Protein AF-A0A849TXY8-F1 (afdb_monomer)

Foldseek 3Di:
DPDDPDQPDDWDWDWDFDQDLAQRDTDTWTKTKGWDWDADPVRWIKIKIKIWTFDPPPVGRDIWIKIWIWGDDDDPDDDDDRDDIDTDDMDGPPPLFSDHDQDPVQDPLLSVLLRVLRNCLQVAVLSSLVSLLVSVQSCLCVQVVDDDPDSVVSLVVCCVVDDVVLSCLVVVLCPQSPPPPPVVDDPPPPDGHHSVSSVSSSVSSVVCSCVRPVVVVVVVVVVVVVVVVVVVVVVVVVVVVPDDDDD

Secondary structure (DSSP, 8-state):
--------S----EEEEEE-TTT--EEEEEEEEEEEEEE-TT--EEEEEEEEEE---TTT-PEEEEEEEEEPP---S-S---PPPEEEEEEEEESS--PPPPPTTS-HHHHHHHHHHHHSTTT-HHHHHHHHHHHHHHHHHHHS----SSHHHHHHHTTTTS-HHHHHHHHHHHHTT-SSSS-SS-TT------HHHHHHHHHHHHHHIIIIIIHHHHHHHHHHHHHHHHHHHHHHHHHHTT-----

Solvent-accessible surface area (backbone atoms only — not comparable to full-atom values): 14500 Å² total; per-residue (Å²): 133,81,82,80,82,79,82,89,60,84,61,59,76,49,80,40,87,44,64,36,72,70,81,69,51,70,44,79,40,59,34,45,39,47,71,49,76,47,69,47,97,85,70,45,50,32,31,46,35,39,39,42,32,57,38,87,49,92,92,63,63,48,64,35,31,37,39,36,40,31,39,54,72,84,78,90,68,79,87,88,72,92,71,79,64,46,80,55,59,73,47,67,70,28,62,70,41,80,40,68,78,72,65,85,89,52,59,63,71,37,50,50,27,42,42,50,17,39,46,29,22,86,80,37,14,54,59,13,39,52,28,30,50,52,20,51,46,45,47,44,35,67,75,70,68,43,86,60,96,44,66,68,60,36,56,61,74,39,51,89,80,41,59,70,69,60,42,49,52,55,58,53,52,48,58,56,71,66,74,61,90,52,75,88,65,71,96,75,80,85,72,84,41,48,49,68,58,22,46,51,46,47,50,49,50,56,51,47,48,41,60,64,50,48,50,45,51,53,50,52,51,51,53,49,53,54,53,50,55,52,48,55,52,50,52,52,56,62,60,60,72,75,70,83,85,85,133

Structure (mmCIF, N/CA/C/O backbone):
data_AF-A0A849TXY8-F1
#
_entry.id   AF-A0A849TXY8-F1
#
loop_
_atom_site.group_PDB
_atom_site.id
_atom_site.type_symbol
_atom_site.label_atom_id
_atom_site.label_alt_id
_atom_site.label_comp_id
_atom_site.label_asym_id
_atom_site.label_entity_id
_atom_site.label_seq_id
_atom_site.pdbx_PDB_ins_code
_atom_site.Cartn_x
_atom_site.Cartn_y
_atom_site.Cartn_z
_atom_site.occupancy
_atom_site.B_iso_or_equiv
_atom_site.auth_seq_id
_atom_site.auth_comp_id
_atom_site.auth_asym_id
_atom_site.auth_atom_id
_atom_site.pdbx_PDB_model_num
ATOM 1 N N . MET A 1 1 ? 20.609 -29.806 -20.703 1.00 31.14 1 MET A N 1
ATOM 2 C CA . MET A 1 1 ? 21.746 -29.518 -19.803 1.00 31.14 1 MET A CA 1
ATOM 3 C C . MET A 1 1 ? 21.376 -28.317 -18.950 1.00 31.14 1 MET A C 1
ATOM 5 O O . MET A 1 1 ? 21.345 -27.207 -19.460 1.00 31.14 1 MET A O 1
ATOM 9 N N . THR A 1 2 ? 21.000 -28.535 -17.693 1.00 22.30 2 THR A N 1
ATOM 10 C CA . THR A 1 2 ? 20.854 -27.459 -16.704 1.00 22.30 2 THR A CA 1
ATOM 11 C C . THR A 1 2 ? 22.247 -26.914 -16.378 1.00 22.30 2 THR A C 1
ATOM 13 O O . THR A 1 2 ? 23.123 -27.714 -16.045 1.00 22.30 2 THR A O 1
ATOM 16 N N . PRO A 1 3 ? 22.508 -25.601 -16.498 1.00 26.19 3 PRO A N 1
ATOM 17 C CA . PRO A 1 3 ? 23.796 -25.045 -16.106 1.00 26.19 3 PRO A CA 1
ATOM 18 C C . PRO A 1 3 ? 23.993 -25.248 -14.601 1.00 26.19 3 PRO A C 1
ATOM 20 O O . PRO A 1 3 ? 23.200 -24.758 -13.798 1.00 26.19 3 PRO A O 1
ATOM 23 N N . ASN A 1 4 ? 25.038 -25.979 -14.213 1.00 23.98 4 ASN A N 1
ATOM 24 C CA . ASN A 1 4 ? 25.478 -26.038 -12.822 1.00 23.98 4 ASN A CA 1
ATOM 25 C C . ASN A 1 4 ? 26.027 -24.657 -12.435 1.00 23.98 4 ASN A C 1
ATOM 27 O O . ASN A 1 4 ? 27.106 -24.262 -12.876 1.00 23.98 4 ASN A O 1
ATOM 31 N N . PHE A 1 5 ? 25.280 -23.912 -11.620 1.00 26.94 5 PHE A N 1
ATOM 32 C CA . PHE A 1 5 ? 25.736 -22.649 -11.046 1.00 26.94 5 PHE A CA 1
ATOM 33 C C . PHE A 1 5 ? 26.701 -22.938 -9.889 1.00 26.94 5 PHE A C 1
ATOM 35 O O . PHE A 1 5 ? 26.289 -23.112 -8.746 1.00 26.94 5 PHE A O 1
ATOM 42 N N . ILE A 1 6 ? 28.001 -23.003 -10.181 1.00 28.72 6 ILE A N 1
ATOM 43 C CA . ILE A 1 6 ? 29.043 -23.037 -9.148 1.00 28.72 6 ILE A CA 1
ATOM 44 C C . ILE A 1 6 ? 29.229 -21.603 -8.627 1.00 28.72 6 ILE A C 1
ATOM 46 O O . ILE A 1 6 ? 29.822 -20.757 -9.296 1.00 28.72 6 ILE A O 1
ATOM 50 N N . LEU A 1 7 ? 28.698 -21.307 -7.438 1.00 36.66 7 LEU A N 1
ATOM 51 C CA . LEU A 1 7 ? 28.898 -20.027 -6.749 1.00 36.66 7 LEU A CA 1
ATOM 52 C C . LEU A 1 7 ? 30.283 -20.023 -6.076 1.00 36.66 7 LEU A C 1
ATOM 54 O O . LEU A 1 7 ? 30.428 -20.485 -4.951 1.00 36.66 7 LEU A O 1
ATOM 58 N N . SER A 1 8 ? 31.317 -19.524 -6.762 1.00 34.84 8 SER A N 1
ATOM 59 C CA . SER A 1 8 ? 32.713 -19.588 -6.285 1.00 34.84 8 SER A CA 1
ATOM 60 C C . SER A 1 8 ? 33.193 -18.370 -5.468 1.00 34.84 8 SER A C 1
ATOM 62 O O . SER A 1 8 ? 34.379 -18.039 -5.513 1.00 34.84 8 SER A O 1
ATOM 64 N N . GLN A 1 9 ? 32.326 -17.651 -4.749 1.00 43.97 9 GLN A N 1
ATOM 65 C CA . GLN A 1 9 ? 32.765 -16.497 -3.945 1.00 43.97 9 GLN A CA 1
ATOM 66 C C . GLN A 1 9 ? 32.122 -16.484 -2.558 1.00 43.97 9 GLN A C 1
ATOM 68 O O . GLN A 1 9 ? 30.903 -16.596 -2.429 1.00 43.97 9 GLN A O 1
ATOM 73 N N . TYR A 1 10 ? 32.969 -16.337 -1.532 1.00 44.38 10 TYR A N 1
ATOM 74 C CA . TYR A 1 10 ? 32.567 -16.162 -0.139 1.00 44.38 10 TYR A CA 1
ATOM 75 C C . TYR A 1 10 ? 31.662 -14.928 0.003 1.00 44.38 10 TYR A C 1
ATOM 77 O O . TYR A 1 10 ? 31.971 -13.878 -0.571 1.00 44.38 10 TYR A O 1
ATOM 85 N N . PRO A 1 11 ? 30.550 -15.024 0.748 1.00 52.91 11 PRO A N 1
ATOM 86 C CA . PRO A 1 11 ? 29.620 -13.917 0.889 1.00 52.91 11 PRO A CA 1
ATOM 87 C C . PRO A 1 11 ? 30.260 -12.762 1.664 1.00 52.91 11 PRO A C 1
ATOM 89 O O . PRO A 1 11 ? 30.841 -12.950 2.730 1.00 52.91 11 PRO A O 1
ATOM 92 N N . ILE A 1 12 ? 30.132 -11.546 1.134 1.00 55.03 12 ILE A N 1
ATOM 93 C CA . ILE A 1 12 ? 30.565 -10.331 1.830 1.00 55.03 12 ILE A CA 1
ATOM 94 C C . ILE A 1 12 ? 29.454 -9.938 2.808 1.00 55.03 12 ILE A C 1
ATOM 96 O O . ILE A 1 12 ? 28.390 -9.496 2.376 1.00 55.03 12 ILE A O 1
ATOM 100 N N . SER A 1 13 ? 29.699 -10.073 4.112 1.00 57.56 13 SER A N 1
ATOM 101 C CA . SER A 1 13 ? 28.805 -9.578 5.162 1.00 57.56 13 SER A CA 1
ATOM 102 C C . SER A 1 13 ? 29.037 -8.084 5.398 1.00 57.56 13 SER A C 1
ATOM 104 O O . SER A 1 13 ? 30.150 -7.674 5.736 1.00 57.56 13 SER A O 1
ATOM 106 N N . ARG A 1 14 ? 28.000 -7.256 5.246 1.00 63.41 14 ARG A N 1
ATOM 107 C CA . ARG A 1 14 ? 28.026 -5.831 5.615 1.00 63.41 14 ARG A CA 1
ATOM 108 C C . ARG A 1 14 ? 26.802 -5.488 6.456 1.00 63.41 14 ARG A C 1
ATOM 110 O O . ARG A 1 14 ? 25.700 -5.926 6.135 1.00 63.41 14 ARG A O 1
ATOM 117 N N . SER A 1 15 ? 27.003 -4.683 7.495 1.00 67.62 15 SER A N 1
ATOM 118 C CA . SER A 1 15 ? 25.918 -4.154 8.323 1.00 67.62 15 SER A CA 1
ATOM 119 C C . SER A 1 15 ? 25.249 -2.979 7.618 1.00 67.62 15 SER A C 1
ATOM 121 O O . SER A 1 15 ? 25.929 -2.046 7.188 1.00 67.62 15 SER A O 1
ATOM 123 N N . ILE A 1 16 ? 23.924 -3.014 7.501 1.00 70.38 16 ILE A N 1
ATOM 124 C CA . ILE A 1 16 ? 23.127 -1.927 6.916 1.00 70.38 16 ILE A CA 1
ATOM 125 C C . ILE A 1 16 ? 21.944 -1.586 7.811 1.00 70.38 16 ILE A C 1
ATOM 127 O O . ILE A 1 16 ? 21.387 -2.464 8.470 1.00 70.38 16 ILE A O 1
ATOM 131 N N . SER A 1 17 ? 21.531 -0.317 7.787 1.00 75.00 17 SER A N 1
ATOM 132 C CA . SER A 1 17 ? 20.195 0.052 8.252 1.00 75.00 17 SER A CA 1
ATOM 133 C C . SER A 1 17 ? 19.172 -0.527 7.278 1.00 75.00 17 SER A C 1
ATOM 135 O O . SER A 1 17 ? 19.229 -0.271 6.072 1.00 75.00 17 SER A O 1
ATOM 137 N N . TYR A 1 18 ? 18.270 -1.353 7.793 1.00 79.00 18 TYR A N 1
ATOM 138 C CA . TYR A 1 18 ? 17.287 -2.079 7.008 1.00 79.00 18 TYR A CA 1
ATOM 139 C C . TYR A 1 18 ? 15.942 -2.063 7.723 1.00 79.00 18 TYR A C 1
ATOM 141 O O . TYR A 1 18 ? 15.840 -2.420 8.895 1.00 79.00 18 TYR A O 1
ATOM 149 N N . THR A 1 19 ? 14.900 -1.669 6.997 1.00 83.25 19 THR A N 1
ATOM 150 C CA . THR A 1 19 ? 13.517 -1.853 7.441 1.00 83.25 19 THR A CA 1
ATOM 151 C C . THR A 1 19 ? 12.957 -3.076 6.742 1.00 83.25 19 THR A C 1
ATOM 153 O O . THR A 1 19 ? 12.939 -3.140 5.510 1.00 83.25 19 THR A O 1
ATOM 156 N N . CYS A 1 20 ? 12.539 -4.065 7.529 1.00 83.00 20 CYS A N 1
ATOM 157 C CA . CYS A 1 20 ? 11.968 -5.289 6.993 1.00 83.00 20 CYS A CA 1
ATOM 158 C C . CYS A 1 20 ? 10.633 -4.979 6.298 1.00 83.00 20 CYS A C 1
ATOM 160 O O . CYS A 1 20 ? 9.734 -4.462 6.955 1.00 83.00 20 CYS A O 1
ATOM 162 N N . PRO A 1 21 ? 10.449 -5.332 5.014 1.00 79.94 21 PRO A N 1
ATOM 163 C CA . PRO A 1 21 ? 9.216 -5.039 4.290 1.00 79.94 21 PRO A CA 1
ATOM 164 C C . PRO A 1 21 ? 8.042 -5.920 4.743 1.00 79.94 21 PRO A C 1
ATOM 166 O O . PRO A 1 21 ? 6.911 -5.659 4.362 1.00 79.94 21 PRO A O 1
ATOM 169 N N . PHE A 1 22 ? 8.299 -6.950 5.557 1.00 82.25 22 PHE A N 1
ATOM 170 C CA . PHE A 1 22 ? 7.270 -7.837 6.094 1.00 82.25 22 PHE A CA 1
ATOM 171 C C . PHE A 1 22 ? 6.735 -7.322 7.429 1.00 82.25 22 PHE A C 1
ATOM 173 O O . PHE A 1 22 ? 5.555 -7.042 7.539 1.00 82.25 22 PHE A O 1
ATOM 180 N N . CYS A 1 23 ? 7.589 -7.134 8.440 1.00 82.38 23 CYS A N 1
ATOM 181 C CA . CYS A 1 23 ? 7.142 -6.711 9.776 1.00 82.38 23 CYS A CA 1
ATOM 182 C C . CYS A 1 23 ? 7.272 -5.201 10.040 1.00 82.38 23 CYS A C 1
ATOM 184 O O . CYS A 1 23 ? 6.957 -4.743 11.137 1.00 82.38 23 CYS A O 1
ATOM 186 N N . ASN A 1 24 ? 7.784 -4.436 9.069 1.00 76.44 24 ASN A N 1
ATOM 187 C CA . ASN A 1 24 ? 8.019 -2.989 9.133 1.00 76.44 24 ASN A CA 1
ATOM 188 C C . ASN A 1 24 ? 8.900 -2.522 10.314 1.00 76.44 24 ASN A C 1
ATOM 190 O O . ASN A 1 24 ? 8.883 -1.352 10.692 1.00 76.44 24 ASN A O 1
ATOM 194 N N . ARG A 1 25 ? 9.686 -3.432 10.911 1.00 80.94 25 ARG A N 1
ATOM 195 C CA . ARG A 1 25 ? 10.667 -3.108 11.956 1.00 80.9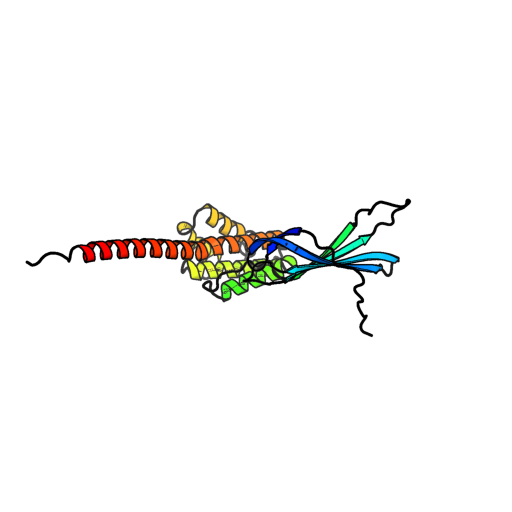4 25 ARG A CA 1
ATOM 196 C C . ARG A 1 25 ? 12.008 -2.744 11.323 1.00 80.94 25 ARG A C 1
ATOM 198 O O . ARG A 1 25 ? 12.506 -3.468 10.456 1.00 80.94 25 ARG A O 1
ATOM 205 N N . GLY A 1 26 ? 12.569 -1.621 11.766 1.00 79.50 26 GLY A N 1
ATOM 206 C CA . GLY A 1 26 ? 13.905 -1.155 11.402 1.00 79.50 26 GLY A CA 1
ATOM 207 C C . GLY A 1 26 ? 14.984 -1.721 12.322 1.00 79.50 26 GLY A C 1
ATOM 208 O O . GLY A 1 26 ? 14.742 -1.933 13.509 1.00 79.50 26 GLY A O 1
ATOM 209 N N . GLY A 1 27 ? 16.179 -1.949 11.783 1.00 74.31 27 GLY A N 1
ATOM 210 C CA . GLY A 1 27 ? 17.343 -2.352 12.5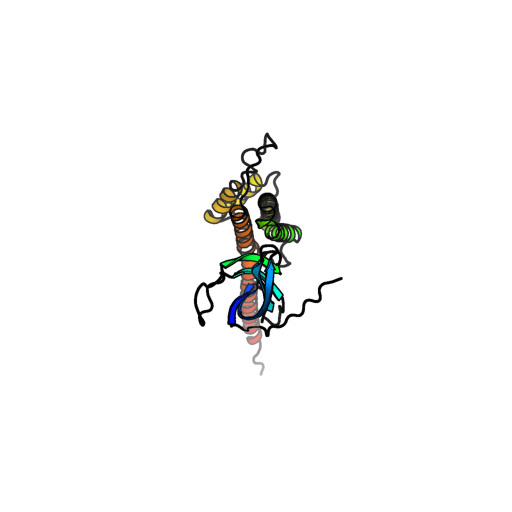66 1.00 74.31 27 GLY A CA 1
ATOM 211 C C . GLY A 1 27 ? 18.608 -2.508 11.728 1.00 74.31 27 GLY A C 1
ATOM 212 O O . GLY A 1 27 ? 18.578 -2.400 10.500 1.00 74.31 27 GLY A O 1
ATOM 213 N N . LEU A 1 28 ? 19.726 -2.771 12.407 1.00 75.25 28 LEU A N 1
ATOM 214 C CA . LEU A 1 28 ? 20.944 -3.239 11.754 1.00 75.25 28 LEU A CA 1
ATOM 215 C C . LEU A 1 28 ? 20.771 -4.717 11.406 1.00 75.25 28 LEU A C 1
ATOM 217 O O . LEU A 1 28 ? 20.424 -5.522 12.268 1.00 75.25 28 LEU A O 1
ATOM 221 N N . THR A 1 29 ? 21.017 -5.069 10.151 1.00 74.50 29 THR A N 1
ATOM 222 C CA . THR A 1 29 ? 21.040 -6.467 9.714 1.00 74.50 29 THR A CA 1
ATOM 223 C C . THR A 1 29 ? 22.270 -6.746 8.864 1.00 74.50 29 THR A C 1
ATOM 225 O O . THR A 1 29 ? 22.858 -5.832 8.274 1.00 74.50 29 THR A O 1
ATOM 228 N N . THR A 1 30 ? 22.633 -8.021 8.794 1.00 72.44 30 THR A N 1
ATOM 229 C CA . THR A 1 30 ? 23.636 -8.536 7.868 1.00 72.44 30 THR A CA 1
ATOM 230 C C . THR A 1 30 ? 22.919 -9.070 6.640 1.00 72.44 30 THR A C 1
ATOM 232 O O . THR A 1 30 ? 21.901 -9.750 6.746 1.00 72.44 30 THR A O 1
ATOM 235 N N . TYR A 1 31 ? 23.460 -8.783 5.462 1.00 76.50 31 TYR A N 1
ATOM 236 C CA . TYR A 1 31 ? 22.980 -9.373 4.220 1.00 76.50 31 TYR A CA 1
ATOM 237 C C . TYR A 1 31 ? 24.068 -10.216 3.568 1.00 76.50 31 TYR A C 1
ATOM 239 O O . TYR A 1 31 ? 25.260 -9.922 3.672 1.00 76.50 31 TYR A O 1
ATOM 247 N N . VAL A 1 32 ? 23.632 -11.272 2.894 1.00 82.56 32 VAL A N 1
ATOM 248 C CA . VAL A 1 32 ? 24.475 -12.157 2.098 1.00 82.56 32 VAL A CA 1
ATOM 249 C C . VAL A 1 32 ? 24.417 -11.666 0.661 1.00 82.56 32 VAL A C 1
ATOM 251 O O . VAL A 1 32 ? 23.334 -11.460 0.118 1.00 82.56 32 VAL A O 1
ATOM 254 N N . THR A 1 33 ? 25.577 -11.471 0.038 1.00 83.50 33 THR A N 1
ATOM 255 C CA . THR A 1 33 ? 25.661 -11.097 -1.378 1.00 83.50 33 THR A CA 1
ATOM 256 C C . THR A 1 33 ? 26.414 -12.156 -2.159 1.00 83.50 33 THR A C 1
ATOM 258 O O . THR A 1 33 ? 27.561 -12.459 -1.833 1.00 83.50 33 THR A O 1
ATOM 261 N N . HIS A 1 34 ? 25.802 -12.656 -3.228 1.00 86.31 34 HIS A N 1
ATOM 262 C CA . HIS A 1 34 ? 26.447 -13.500 -4.226 1.00 86.31 34 HIS A CA 1
ATOM 263 C C . HIS A 1 34 ? 26.696 -12.695 -5.497 1.00 86.31 34 HIS A C 1
ATOM 265 O O . HIS A 1 34 ? 25.792 -12.036 -6.006 1.00 86.31 34 HIS A O 1
ATOM 271 N N . ARG A 1 35 ? 27.926 -12.749 -6.014 1.00 86.94 35 ARG A N 1
ATOM 272 C CA . ARG A 1 35 ? 28.325 -12.085 -7.259 1.00 86.94 35 ARG A CA 1
ATOM 273 C C . ARG A 1 35 ? 28.803 -13.122 -8.261 1.00 86.94 35 ARG A C 1
ATOM 275 O O . ARG A 1 35 ? 29.771 -13.833 -8.007 1.00 86.94 35 ARG A O 1
ATOM 282 N N . THR A 1 36 ? 28.153 -13.168 -9.414 1.00 88.06 36 THR A N 1
ATOM 283 C CA . THR A 1 36 ? 28.504 -14.067 -10.513 1.00 88.06 36 THR A CA 1
ATOM 284 C C . THR A 1 36 ? 28.945 -13.233 -11.714 1.00 88.06 36 THR A C 1
ATOM 286 O O . THR A 1 36 ? 28.097 -12.659 -12.405 1.00 88.06 36 THR A O 1
ATOM 289 N N . PRO A 1 37 ? 30.260 -13.105 -11.969 1.00 85.81 37 PRO A N 1
ATOM 290 C CA . PRO A 1 37 ? 30.749 -12.453 -13.175 1.00 85.81 37 PRO A CA 1
ATOM 291 C C . PRO A 1 37 ? 30.467 -13.327 -14.402 1.00 85.81 37 PRO A C 1
ATOM 293 O O . PRO A 1 37 ? 30.616 -14.546 -14.358 1.00 85.81 37 PRO A O 1
ATOM 296 N N . PHE A 1 38 ? 30.106 -12.704 -15.518 1.00 85.88 38 PHE A N 1
ATOM 297 C CA . PHE A 1 38 ? 29.927 -13.372 -16.802 1.00 85.88 38 PHE A CA 1
ATOM 298 C C . PHE A 1 38 ? 30.292 -12.437 -17.960 1.00 85.88 38 PHE A C 1
ATOM 300 O O . PHE A 1 38 ? 30.394 -11.218 -17.800 1.00 85.88 38 PHE A O 1
ATOM 307 N N . LYS A 1 39 ? 30.517 -13.011 -19.143 1.00 86.69 39 LYS A N 1
ATOM 308 C CA . LYS A 1 39 ? 30.680 -12.249 -20.385 1.00 86.69 39 LYS A CA 1
ATOM 309 C C . LYS A 1 39 ? 29.386 -12.310 -21.185 1.00 86.69 39 LYS A C 1
ATOM 311 O O . LYS A 1 39 ? 28.835 -13.392 -21.368 1.00 86.69 39 LYS A O 1
ATOM 316 N N . SER A 1 40 ? 28.906 -11.164 -21.654 1.00 82.00 40 SER A N 1
ATOM 317 C CA . SER A 1 40 ? 27.805 -11.120 -22.617 1.00 82.00 40 SER A CA 1
ATOM 318 C C . SER A 1 40 ? 28.246 -11.666 -23.980 1.00 82.00 40 SER A C 1
ATOM 320 O O . SER A 1 40 ? 29.439 -11.794 -24.264 1.00 82.00 40 SER A O 1
ATOM 322 N N . VAL A 1 41 ? 27.273 -11.890 -24.866 1.00 84.88 41 VAL A N 1
ATOM 323 C CA . VAL A 1 41 ? 27.513 -12.210 -26.285 1.00 84.88 41 VAL A CA 1
ATOM 324 C C . VAL A 1 41 ? 28.342 -11.118 -26.981 1.00 84.88 41 VAL A C 1
ATOM 326 O O . VAL A 1 41 ? 29.152 -11.412 -27.850 1.00 84.88 41 VAL A O 1
ATOM 329 N N . THR A 1 42 ? 28.221 -9.863 -26.539 1.00 84.38 42 THR A N 1
ATOM 330 C CA . THR A 1 42 ? 29.010 -8.716 -27.021 1.00 84.38 42 THR A CA 1
ATOM 331 C C . THR A 1 42 ? 30.407 -8.607 -26.385 1.00 84.38 42 THR A C 1
ATOM 333 O O . THR A 1 42 ? 31.094 -7.605 -26.567 1.00 84.38 42 THR A O 1
ATOM 336 N N . ASN A 1 43 ? 30.853 -9.628 -25.638 1.00 81.81 43 ASN A N 1
ATOM 337 C CA . ASN A 1 43 ? 32.134 -9.675 -24.917 1.00 81.81 43 ASN A CA 1
ATOM 338 C C . ASN A 1 43 ? 32.299 -8.552 -23.864 1.00 81.81 43 ASN A C 1
ATOM 340 O O . ASN A 1 43 ? 33.416 -8.175 -23.496 1.00 81.81 43 ASN A O 1
ATOM 344 N N . GLU A 1 44 ? 31.185 -8.032 -23.344 1.00 81.38 44 GLU A N 1
ATOM 345 C CA . GLU A 1 44 ? 31.162 -7.121 -22.198 1.00 81.38 44 GLU A CA 1
ATOM 346 C C . GLU A 1 44 ? 31.213 -7.928 -20.901 1.00 81.38 44 GLU A C 1
ATOM 348 O O . GLU A 1 44 ? 30.483 -8.910 -20.742 1.00 81.38 44 GLU A O 1
ATOM 353 N N . ARG A 1 45 ? 32.042 -7.505 -19.940 1.00 85.19 45 ARG A N 1
ATOM 354 C CA . ARG A 1 45 ? 32.027 -8.093 -18.596 1.00 85.19 45 ARG A CA 1
ATOM 355 C C . ARG A 1 45 ? 30.857 -7.524 -17.802 1.00 85.19 45 ARG A C 1
ATOM 357 O O . ARG A 1 45 ? 30.759 -6.313 -17.596 1.00 85.19 45 ARG A O 1
ATOM 364 N N . LYS A 1 46 ? 29.991 -8.417 -17.339 1.00 87.62 46 LYS A N 1
ATOM 365 C CA . LYS A 1 46 ? 28.848 -8.113 -16.483 1.00 87.62 46 LYS A CA 1
ATOM 366 C C . LYS A 1 46 ? 28.949 -8.912 -15.192 1.00 87.62 46 LYS A C 1
ATOM 368 O O . LYS A 1 46 ? 29.623 -9.939 -15.137 1.00 87.62 46 LYS A O 1
ATOM 373 N N . ILE A 1 47 ? 28.301 -8.431 -14.143 1.00 88.44 47 ILE A N 1
ATOM 374 C CA . ILE A 1 47 ? 28.202 -9.129 -12.862 1.00 88.44 47 ILE A CA 1
ATOM 375 C C . ILE A 1 47 ? 26.723 -9.207 -12.504 1.00 88.44 47 ILE A C 1
ATOM 377 O O . ILE A 1 47 ? 26.049 -8.181 -12.446 1.00 88.44 47 ILE A O 1
ATOM 381 N N . LEU A 1 48 ? 26.218 -10.416 -12.272 1.00 89.69 48 LEU A N 1
ATOM 382 C CA . LEU A 1 48 ? 24.936 -10.606 -11.608 1.00 89.69 48 LEU A CA 1
ATOM 383 C C . LEU A 1 48 ? 25.187 -10.608 -10.100 1.00 89.69 48 LEU A C 1
ATOM 385 O O . LEU A 1 48 ? 25.903 -11.469 -9.593 1.00 89.69 48 LEU A O 1
ATOM 389 N N . GLU A 1 49 ? 24.632 -9.632 -9.396 1.00 90.06 49 GLU A N 1
ATOM 390 C CA . GLU A 1 49 ? 24.665 -9.550 -7.939 1.00 90.06 49 GLU A CA 1
ATOM 391 C C . GLU A 1 49 ? 23.292 -9.928 -7.379 1.00 90.06 49 GLU A C 1
ATOM 393 O O . GLU A 1 49 ? 22.290 -9.334 -7.768 1.00 90.06 49 GLU A O 1
ATOM 398 N N . VAL A 1 50 ? 23.238 -10.887 -6.454 1.00 90.94 50 VAL A N 1
ATOM 399 C CA . VAL A 1 50 ? 22.027 -11.258 -5.710 1.00 90.94 50 VAL A CA 1
ATOM 400 C C . VAL A 1 50 ? 22.278 -11.020 -4.228 1.00 90.94 50 VAL A C 1
ATOM 402 O O . VAL A 1 50 ? 23.210 -11.581 -3.657 1.00 90.94 50 VAL A O 1
ATOM 405 N N . ALA A 1 51 ? 21.44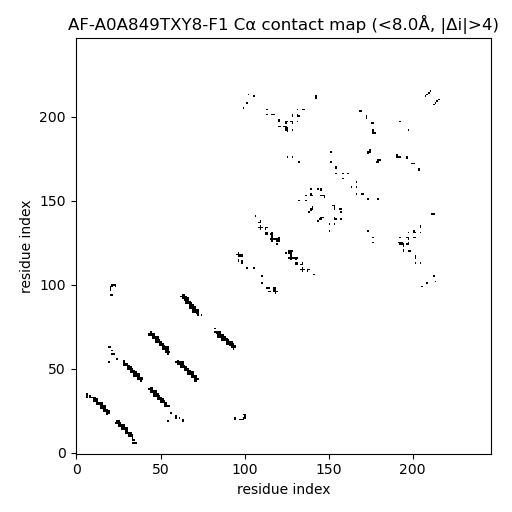4 -10.189 -3.612 1.00 88.50 51 ALA A N 1
ATOM 406 C CA . ALA A 1 51 ? 21.470 -9.892 -2.189 1.00 88.50 51 ALA A CA 1
ATOM 407 C C . ALA A 1 51 ? 20.275 -10.552 -1.491 1.00 88.50 51 ALA A C 1
ATOM 409 O O . ALA A 1 51 ? 19.130 -10.365 -1.912 1.00 88.50 51 ALA A O 1
ATOM 410 N N . VAL A 1 52 ? 20.548 -11.282 -0.411 1.00 89.75 52 VAL A N 1
ATOM 411 C CA . VAL A 1 52 ? 19.554 -11.920 0.458 1.00 89.75 52 VAL A CA 1
ATOM 412 C C . VAL A 1 52 ? 19.692 -11.346 1.864 1.00 89.75 52 VAL A C 1
ATOM 414 O O . VAL A 1 52 ? 20.789 -11.296 2.419 1.00 89.75 52 VAL A O 1
ATOM 417 N N . VAL A 1 53 ? 18.575 -10.902 2.431 1.00 88.19 53 VAL A N 1
ATOM 418 C CA . VAL A 1 53 ? 18.484 -10.348 3.785 1.00 88.19 53 VAL A CA 1
ATOM 419 C C . VAL A 1 53 ? 17.470 -11.166 4.564 1.00 88.19 53 VAL A C 1
ATOM 421 O O . VAL A 1 53 ? 16.319 -11.238 4.145 1.00 88.19 53 VAL A O 1
ATOM 424 N N . GLU A 1 54 ? 17.858 -11.747 5.691 1.00 87.06 54 GLU A N 1
ATOM 425 C CA . GLU A 1 54 ? 16.902 -12.327 6.637 1.00 87.06 54 GLU A CA 1
ATOM 426 C C . GLU A 1 54 ? 16.486 -11.264 7.660 1.00 87.06 54 GLU A C 1
ATOM 428 O O . GLU A 1 54 ? 17.300 -10.448 8.108 1.00 87.06 54 GLU A O 1
ATOM 433 N N . CYS A 1 55 ? 15.201 -11.230 8.015 1.00 85.50 55 CYS A N 1
ATOM 434 C CA . CYS A 1 55 ? 14.724 -10.356 9.073 1.00 85.50 55 CYS A CA 1
ATOM 435 C C . CYS A 1 55 ? 15.271 -10.820 10.437 1.00 85.50 55 CYS A C 1
ATOM 437 O O . CYS A 1 55 ? 14.944 -11.928 10.855 1.00 85.50 55 CYS A O 1
ATOM 439 N N . PRO A 1 56 ? 15.994 -9.970 11.193 1.00 83.06 56 PRO A N 1
ATOM 440 C CA . PRO A 1 56 ? 16.535 -10.351 12.500 1.00 83.06 56 PRO A CA 1
ATOM 441 C C . PRO A 1 56 ? 15.465 -10.415 13.601 1.00 83.06 56 PRO A C 1
ATOM 443 O O . PRO A 1 56 ? 15.772 -10.745 14.742 1.00 83.06 56 PRO A O 1
ATOM 446 N N . ASN A 1 57 ? 14.211 -10.052 13.301 1.00 82.69 57 ASN A N 1
ATOM 447 C CA . ASN A 1 57 ? 13.117 -10.139 14.259 1.00 82.69 57 ASN A CA 1
ATOM 448 C C . ASN A 1 57 ? 12.733 -11.617 14.476 1.00 82.69 57 ASN A C 1
ATOM 450 O O . ASN A 1 57 ? 12.244 -12.225 13.517 1.00 82.69 57 ASN A O 1
ATOM 454 N N . PRO A 1 58 ? 12.820 -12.157 15.711 1.00 84.38 58 PRO A N 1
ATOM 455 C CA . PRO A 1 58 ? 12.510 -13.563 15.997 1.00 84.38 58 PRO A CA 1
ATOM 456 C C . PRO A 1 58 ? 11.072 -13.978 15.656 1.00 84.38 58 PRO A C 1
ATOM 458 O O . PRO A 1 58 ? 10.775 -15.145 15.447 1.00 84.38 58 PRO A O 1
ATOM 461 N N . GLY A 1 59 ? 10.152 -13.011 15.598 1.00 84.88 59 GLY A N 1
ATOM 462 C CA . GLY A 1 59 ? 8.766 -13.246 15.188 1.00 84.88 59 GLY A CA 1
ATOM 463 C C . GLY A 1 59 ? 8.507 -13.118 13.682 1.00 84.88 59 GLY A C 1
ATOM 464 O O . GLY A 1 59 ? 7.347 -13.109 13.294 1.00 84.88 59 GLY A O 1
ATOM 465 N N . CYS A 1 60 ? 9.533 -12.914 12.847 1.00 84.56 60 CYS A N 1
ATOM 466 C CA . CYS A 1 60 ? 9.380 -12.692 11.404 1.00 84.56 60 CYS A CA 1
ATOM 467 C C . CYS A 1 60 ? 10.171 -13.710 10.572 1.00 84.56 60 CYS A C 1
ATOM 469 O O . CYS A 1 60 ? 9.557 -14.441 9.811 1.00 84.56 60 CYS A O 1
ATOM 471 N N . HIS A 1 61 ? 11.507 -13.749 10.690 1.00 85.44 61 HIS A N 1
ATOM 472 C CA . HIS A 1 61 ? 12.399 -14.624 9.895 1.00 85.44 61 HIS A CA 1
ATOM 473 C C . HIS A 1 61 ? 12.191 -14.599 8.366 1.00 85.44 61 HIS A C 1
ATOM 475 O O . HIS A 1 61 ? 12.652 -15.472 7.635 1.00 85.44 61 HIS A O 1
ATOM 481 N N . GLU A 1 62 ? 11.517 -13.572 7.850 1.00 87.81 62 GLU A N 1
ATOM 482 C CA . GLU A 1 62 ? 11.251 -13.460 6.425 1.00 87.81 62 GLU A CA 1
ATOM 483 C C . GLU A 1 62 ? 12.482 -12.992 5.638 1.00 87.81 62 GLU A C 1
ATOM 485 O O . GLU A 1 62 ? 13.216 -12.097 6.065 1.00 87.81 62 GLU A O 1
ATOM 490 N N . PHE A 1 63 ? 12.662 -13.547 4.437 1.00 88.00 63 PHE A N 1
ATOM 491 C CA . PHE A 1 63 ? 13.755 -13.208 3.522 1.00 88.00 63 PHE A CA 1
ATOM 492 C C . PHE A 1 63 ? 13.375 -12.107 2.520 1.00 88.00 63 PHE A C 1
ATOM 494 O O . PHE A 1 63 ? 12.395 -12.230 1.786 1.00 88.00 63 PHE A O 1
ATOM 501 N N . ALA A 1 64 ? 14.178 -11.058 2.389 1.00 88.44 64 ALA A N 1
ATOM 502 C CA . ALA A 1 64 ? 14.120 -10.161 1.239 1.00 88.44 64 ALA A CA 1
ATOM 503 C C . ALA A 1 64 ? 15.228 -10.503 0.245 1.00 88.44 64 ALA A C 1
ATOM 505 O O . ALA A 1 64 ? 16.372 -10.730 0.633 1.00 88.44 64 ALA A O 1
ATOM 506 N N . ILE A 1 65 ? 14.888 -10.515 -1.041 1.00 90.69 65 ILE A N 1
ATOM 507 C CA . ILE A 1 65 ? 15.804 -10.891 -2.117 1.00 90.69 65 ILE A CA 1
ATOM 508 C C . ILE A 1 65 ? 15.786 -9.793 -3.174 1.00 90.69 65 ILE A C 1
ATOM 510 O O . ILE A 1 65 ? 14.723 -9.394 -3.659 1.00 90.69 65 ILE A O 1
ATOM 514 N N . ARG A 1 66 ? 16.969 -9.308 -3.546 1.00 89.44 66 ARG A N 1
ATOM 515 C CA . ARG A 1 66 ? 17.170 -8.298 -4.589 1.00 89.44 66 ARG A CA 1
ATOM 516 C C . ARG A 1 66 ? 18.252 -8.766 -5.548 1.00 89.44 66 ARG A C 1
ATOM 518 O O . ARG A 1 66 ? 19.216 -9.391 -5.118 1.00 89.44 66 ARG A O 1
ATOM 525 N N . ALA A 1 67 ? 18.116 -8.433 -6.822 1.00 91.25 67 ALA A N 1
ATOM 526 C CA . ALA A 1 67 ? 19.127 -8.708 -7.831 1.00 91.25 67 ALA A CA 1
ATOM 527 C C . ALA A 1 67 ? 19.513 -7.425 -8.567 1.00 91.25 67 ALA A C 1
ATOM 529 O O . ALA A 1 67 ? 18.686 -6.533 -8.750 1.00 91.25 67 ALA A O 1
ATOM 530 N N . LYS A 1 68 ? 20.772 -7.325 -8.986 1.00 90.69 68 LYS A N 1
ATOM 531 C CA . LYS A 1 68 ? 21.288 -6.235 -9.815 1.00 90.69 68 LYS A CA 1
ATOM 532 C C . LYS A 1 68 ? 22.155 -6.804 -10.922 1.00 90.69 68 LYS A C 1
ATOM 534 O O . LYS A 1 68 ? 23.005 -7.659 -10.672 1.00 90.69 68 LYS A O 1
ATOM 539 N N . LEU A 1 69 ? 21.969 -6.294 -12.131 1.00 90.62 69 LEU A N 1
ATOM 540 C CA . LEU A 1 69 ? 22.860 -6.533 -13.248 1.00 90.62 69 LEU A CA 1
ATOM 541 C C . LEU A 1 69 ? 23.802 -5.343 -13.390 1.00 90.62 69 LEU A C 1
ATOM 543 O O . LEU A 1 69 ? 23.398 -4.217 -13.653 1.00 90.62 69 LEU A O 1
ATOM 547 N N . LEU A 1 70 ? 25.082 -5.612 -13.215 1.00 87.12 70 LEU A N 1
ATOM 548 C CA . LEU A 1 70 ? 26.127 -4.614 -13.120 1.00 87.12 70 LEU A CA 1
ATOM 549 C C . LEU A 1 70 ? 27.028 -4.667 -14.357 1.00 87.12 70 LEU A C 1
ATOM 551 O O . LEU A 1 70 ? 27.412 -5.756 -14.794 1.00 87.12 70 LEU A O 1
ATOM 555 N N . ARG A 1 71 ? 27.388 -3.506 -14.919 1.00 83.81 71 ARG A N 1
ATOM 556 C CA . ARG A 1 71 ? 28.338 -3.406 -16.041 1.00 83.81 71 ARG A CA 1
ATOM 557 C C . ARG A 1 71 ? 29.711 -2.996 -15.519 1.00 83.81 7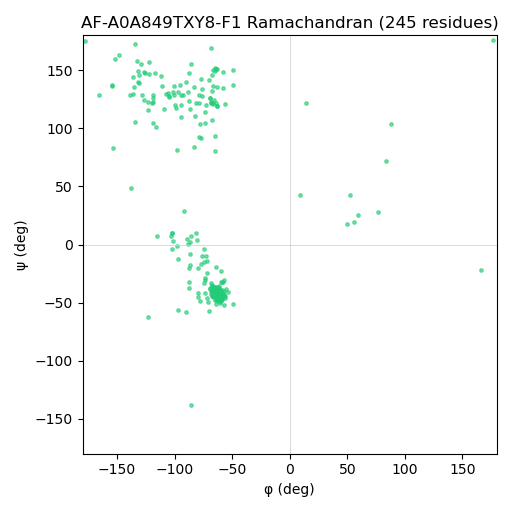1 ARG A C 1
ATOM 559 O O . ARG A 1 71 ? 29.837 -2.012 -14.792 1.00 83.81 71 ARG A O 1
ATOM 566 N N . GLN A 1 72 ? 30.746 -3.743 -15.899 1.00 74.25 72 GLN A N 1
ATOM 567 C CA . GLN A 1 72 ? 32.123 -3.413 -15.538 1.00 74.25 72 GLN A CA 1
ATOM 568 C C . GLN A 1 72 ? 32.774 -2.611 -16.670 1.00 74.25 72 GLN A C 1
ATOM 570 O O . GLN A 1 72 ? 32.894 -3.110 -17.793 1.00 74.25 72 GLN A O 1
ATOM 575 N N . LYS A 1 73 ? 33.218 -1.379 -16.388 1.00 65.88 73 LYS A N 1
ATOM 576 C CA . LYS A 1 73 ? 34.025 -0.612 -17.346 1.00 65.88 73 LYS A CA 1
ATOM 577 C C . LYS A 1 73 ? 35.392 -1.271 -17.538 1.00 65.88 73 LYS A C 1
ATOM 579 O O . LYS A 1 73 ? 35.953 -1.869 -16.620 1.00 65.88 73 LYS A O 1
ATOM 584 N N . LYS A 1 74 ? 35.920 -1.186 -18.763 1.00 59.47 74 LYS A N 1
ATOM 585 C CA . LYS A 1 74 ? 37.310 -1.553 -19.052 1.00 59.47 74 LYS A CA 1
ATOM 586 C C . LYS A 1 74 ? 38.197 -0.444 -18.483 1.00 59.47 74 LYS A C 1
ATOM 588 O O . LYS A 1 74 ? 38.262 0.622 -19.088 1.00 59.47 74 LYS A O 1
ATOM 593 N N . SER A 1 75 ? 38.861 -0.693 -17.356 1.00 52.59 75 SER A N 1
ATOM 594 C CA . SER A 1 75 ? 39.928 0.202 -16.901 1.00 52.59 75 SER A CA 1
ATOM 595 C C . SER A 1 75 ? 41.056 0.192 -17.932 1.00 52.59 75 SER A C 1
ATOM 597 O O . SER A 1 75 ? 41.410 -0.866 -18.467 1.00 52.59 75 SER A O 1
ATOM 599 N N . ARG A 1 76 ? 41.571 1.377 -18.265 1.00 49.09 76 ARG A N 1
ATOM 600 C CA . ARG A 1 76 ? 42.590 1.572 -19.302 1.00 49.09 76 ARG A CA 1
ATOM 601 C C . ARG A 1 76 ? 43.998 1.779 -18.738 1.00 49.09 76 ARG A C 1
ATOM 603 O O . ARG A 1 76 ? 44.900 2.097 -19.504 1.00 49.09 76 ARG A O 1
ATOM 610 N N . SER A 1 77 ? 44.215 1.566 -17.444 1.00 48.22 77 SER A N 1
ATOM 611 C CA . SER A 1 77 ? 45.538 1.714 -16.843 1.00 48.22 77 SER A CA 1
ATOM 612 C C . SER A 1 77 ? 45.728 0.829 -15.621 1.00 48.22 77 SER A C 1
ATOM 614 O O . SER A 1 77 ? 44.785 0.316 -15.030 1.00 48.22 77 SER A O 1
ATOM 616 N N . ASP A 1 78 ? 47.000 0.626 -15.325 1.00 47.12 78 ASP A N 1
ATOM 617 C CA . ASP A 1 78 ? 47.582 -0.354 -14.432 1.00 47.12 78 ASP A CA 1
ATOM 618 C C . ASP A 1 78 ? 46.963 -0.444 -13.029 1.00 47.12 78 ASP A C 1
ATOM 620 O O . ASP A 1 78 ? 46.484 0.528 -12.454 1.00 47.12 78 ASP A O 1
ATOM 624 N N . ARG A 1 79 ? 47.043 -1.670 -12.508 1.00 50.19 79 ARG A N 1
ATOM 625 C CA . ARG A 1 79 ? 47.023 -2.106 -11.104 1.00 50.19 79 ARG A CA 1
ATOM 626 C C . ARG A 1 79 ? 46.568 -1.080 -10.053 1.00 50.19 79 ARG A C 1
ATOM 628 O O . ARG A 1 79 ? 47.255 -0.115 -9.757 1.00 50.19 79 ARG A O 1
ATOM 635 N N . THR A 1 80 ? 45.518 -1.472 -9.328 1.00 46.94 80 THR A N 1
ATOM 636 C CA . THR A 1 80 ? 45.030 -0.906 -8.052 1.00 46.94 80 THR A CA 1
ATOM 637 C C . THR A 1 80 ? 44.114 0.314 -8.140 1.00 46.94 80 THR A C 1
ATOM 639 O O . THR A 1 80 ? 44.451 1.395 -7.686 1.00 46.94 80 THR A O 1
ATOM 642 N N . GLN A 1 81 ? 42.878 0.099 -8.595 1.00 43.28 81 GLN A N 1
ATOM 643 C CA . GLN A 1 81 ? 41.685 0.703 -7.985 1.00 43.28 81 GLN A CA 1
ATOM 644 C C . GLN A 1 81 ? 40.433 -0.009 -8.514 1.00 43.28 81 GLN A C 1
ATOM 646 O O . GLN A 1 81 ? 40.277 -0.219 -9.713 1.00 43.28 81 GLN A O 1
ATOM 651 N N . HIS A 1 82 ? 39.561 -0.457 -7.607 1.00 45.94 82 HIS A N 1
ATOM 652 C CA . HIS A 1 82 ? 38.252 -1.008 -7.954 1.00 45.94 82 HIS A CA 1
ATOM 653 C C . HIS A 1 82 ? 37.409 0.118 -8.577 1.00 45.94 82 HIS A C 1
ATOM 655 O O . HIS A 1 82 ? 36.806 0.906 -7.855 1.00 45.94 82 HIS A O 1
ATOM 661 N N . GLU A 1 83 ? 37.425 0.234 -9.907 1.00 52.84 83 GLU A N 1
ATOM 662 C CA . GLU A 1 83 ? 36.661 1.249 -10.638 1.00 52.84 83 GLU A CA 1
ATOM 663 C C . GLU A 1 83 ? 35.139 1.068 -10.475 1.00 52.84 83 GLU A C 1
ATOM 665 O O . GLU A 1 83 ? 34.657 -0.057 -10.287 1.00 52.84 83 GLU A O 1
ATOM 670 N N . PRO A 1 84 ? 34.369 2.172 -10.546 1.00 49.75 84 PRO A N 1
ATOM 671 C CA . PRO A 1 84 ? 32.944 2.184 -10.259 1.00 49.75 84 PRO A CA 1
ATOM 672 C C . PRO A 1 84 ? 32.168 1.318 -11.249 1.00 49.75 84 PRO A C 1
ATOM 674 O O . PRO A 1 84 ? 32.168 1.528 -12.462 1.00 49.75 84 PRO A O 1
ATOM 677 N N . THR A 1 85 ? 31.466 0.340 -10.697 1.00 60.25 85 THR A N 1
ATOM 678 C CA . THR A 1 85 ? 30.499 -0.468 -11.419 1.00 60.25 85 THR A CA 1
ATOM 679 C C . THR A 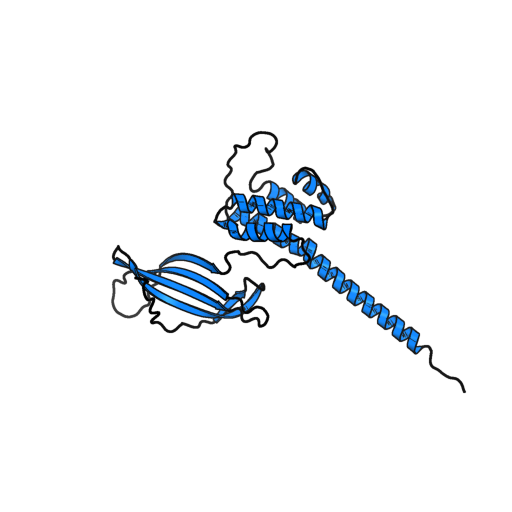1 85 ? 29.314 0.401 -11.841 1.00 60.25 85 THR A C 1
ATOM 681 O O . THR A 1 85 ? 28.638 0.970 -10.983 1.00 60.25 85 THR A O 1
ATOM 684 N N . GLU A 1 86 ? 29.024 0.497 -13.141 1.00 63.72 86 GLU A N 1
ATOM 685 C CA . GLU A 1 86 ? 27.774 1.123 -13.577 1.00 63.72 86 GLU A CA 1
ATOM 686 C C . GLU A 1 86 ? 26.609 0.214 -13.183 1.00 63.72 86 GLU A C 1
ATOM 688 O O . GLU A 1 86 ? 26.594 -0.987 -13.486 1.00 63.72 86 GLU A O 1
ATOM 693 N N . THR A 1 87 ? 25.643 0.790 -12.466 1.00 65.50 87 THR A N 1
ATOM 694 C CA . THR A 1 87 ? 24.427 0.072 -12.085 1.00 65.50 87 THR A CA 1
ATOM 695 C C . THR A 1 87 ? 23.569 -0.065 -13.335 1.00 65.50 87 THR A C 1
ATOM 697 O O . THR A 1 87 ? 23.142 0.937 -13.899 1.00 65.50 87 THR A O 1
ATOM 700 N N . GLY A 1 88 ? 23.383 -1.297 -13.808 1.00 75.12 88 GLY A N 1
ATOM 701 C CA . GLY A 1 88 ? 22.410 -1.606 -14.848 1.00 75.12 88 GLY A CA 1
ATOM 702 C C . GLY A 1 88 ? 21.036 -1.846 -14.230 1.00 75.12 88 GLY A C 1
ATOM 703 O O . GLY A 1 88 ? 20.608 -1.135 -13.325 1.00 75.12 88 GLY A O 1
ATOM 704 N N . GLU A 1 89 ? 20.344 -2.865 -14.719 1.00 85.25 89 GLU A N 1
ATOM 705 C CA . GLU A 1 89 ? 19.006 -3.221 -14.251 1.00 85.25 89 GLU A CA 1
ATOM 706 C C . GLU A 1 89 ? 19.016 -3.730 -12.802 1.00 85.25 89 GLU A C 1
ATOM 708 O O . GLU A 1 89 ? 19.985 -4.334 -12.332 1.00 85.25 89 GLU A O 1
ATOM 713 N N . SER A 1 90 ? 17.918 -3.497 -12.083 1.00 87.56 90 SER A N 1
ATOM 714 C CA . SER A 1 90 ? 17.730 -3.995 -10.722 1.00 87.56 90 SER A CA 1
ATOM 715 C C . SER A 1 90 ? 16.329 -4.553 -10.535 1.00 87.56 90 SER A C 1
ATOM 717 O O . SER A 1 90 ? 15.369 -3.991 -11.054 1.00 87.56 90 SER A O 1
ATOM 719 N N . TRP A 1 91 ? 16.221 -5.620 -9.749 1.00 87.12 91 TRP A N 1
ATOM 720 C CA . TRP A 1 91 ? 14.972 -6.323 -9.488 1.00 87.12 91 TRP A CA 1
ATOM 721 C C . TRP A 1 91 ? 14.780 -6.565 -7.996 1.00 87.12 91 TRP A C 1
ATOM 723 O O . TRP A 1 91 ? 15.710 -6.953 -7.280 1.00 87.12 91 TRP A O 1
ATOM 733 N N . VAL A 1 92 ? 13.543 -6.401 -7.536 1.00 85.44 92 VAL A N 1
ATOM 734 C CA . VAL A 1 92 ? 13.096 -6.899 -6.234 1.00 85.44 92 VAL A CA 1
ATOM 735 C C . VAL A 1 92 ? 12.456 -8.261 -6.471 1.00 85.44 92 VAL A C 1
ATOM 737 O O . VAL A 1 92 ? 11.404 -8.365 -7.090 1.00 85.44 92 VAL A O 1
ATOM 740 N N . LEU A 1 93 ? 13.118 -9.321 -6.012 1.00 87.75 93 LEU A N 1
ATOM 741 C CA . LEU A 1 93 ? 12.634 -10.692 -6.182 1.00 87.75 93 LEU A CA 1
ATOM 742 C C . LEU A 1 93 ? 11.690 -11.090 -5.039 1.00 87.75 93 LEU A C 1
ATOM 744 O O . LEU A 1 93 ? 10.752 -11.861 -5.251 1.00 87.75 93 LEU A O 1
ATOM 748 N N . ARG A 1 94 ? 11.931 -10.559 -3.830 1.00 88.00 94 ARG A N 1
ATOM 749 C CA . ARG A 1 94 ? 11.103 -10.801 -2.643 1.00 88.00 94 ARG A CA 1
ATOM 750 C C . ARG A 1 94 ? 11.198 -9.646 -1.620 1.00 88.00 94 ARG A C 1
ATOM 752 O O . ARG A 1 94 ? 12.319 -9.229 -1.320 1.00 88.00 94 ARG A O 1
ATOM 759 N N . PRO A 1 95 ? 10.077 -9.191 -1.022 1.00 81.19 95 PRO A N 1
ATOM 760 C CA . PRO A 1 95 ? 8.699 -9.476 -1.430 1.00 81.19 95 PRO A CA 1
ATOM 761 C C . PRO A 1 95 ? 8.405 -8.881 -2.811 1.00 81.19 95 PRO A C 1
ATOM 763 O O . PRO A 1 95 ? 9.020 -7.897 -3.207 1.00 81.19 95 PRO A O 1
ATOM 766 N N . ARG A 1 96 ? 7.478 -9.497 -3.551 1.00 75.19 96 ARG A N 1
ATOM 767 C CA . ARG A 1 96 ? 7.056 -8.986 -4.869 1.00 75.19 96 ARG A CA 1
ATOM 768 C C . ARG A 1 96 ? 6.202 -7.721 -4.766 1.00 75.19 96 ARG A C 1
ATOM 770 O O . ARG A 1 96 ? 6.142 -6.960 -5.717 1.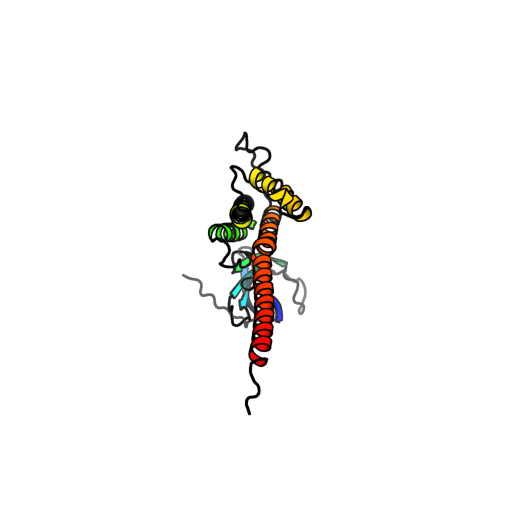00 75.19 96 ARG A O 1
ATOM 777 N N . SER A 1 97 ? 5.548 -7.524 -3.625 1.00 78.00 97 SER A N 1
ATOM 778 C CA . SER A 1 97 ? 4.696 -6.373 -3.334 1.00 78.00 97 SER A CA 1
ATOM 779 C C . SER A 1 97 ? 5.343 -5.511 -2.253 1.00 78.00 97 SER A C 1
ATOM 781 O O . SER A 1 97 ? 5.973 -6.036 -1.332 1.00 78.00 97 SER A O 1
ATOM 783 N N . THR A 1 98 ? 5.170 -4.194 -2.351 1.00 77.31 98 THR A N 1
ATOM 784 C CA . THR A 1 98 ? 5.540 -3.240 -1.295 1.00 77.31 98 THR A CA 1
ATOM 785 C C . THR A 1 98 ? 4.444 -3.063 -0.244 1.00 77.31 98 THR A C 1
ATOM 787 O O . THR A 1 98 ? 4.564 -2.178 0.599 1.00 77.31 98 THR A O 1
ATOM 790 N N . ALA A 1 99 ? 3.377 -3.870 -0.294 1.00 82.25 99 ALA A N 1
ATOM 791 C CA . ALA A 1 99 ? 2.259 -3.786 0.637 1.00 82.25 99 ALA A CA 1
ATOM 792 C C . ALA A 1 99 ? 2.728 -3.909 2.091 1.00 82.25 99 ALA A C 1
ATOM 794 O O . ALA A 1 99 ? 3.291 -4.925 2.504 1.00 82.25 99 ALA A O 1
ATOM 795 N N . LYS A 1 100 ? 2.444 -2.877 2.887 1.00 84.94 100 LYS A N 1
ATOM 796 C CA . LYS A 1 100 ? 2.537 -2.944 4.350 1.00 84.94 100 LYS A CA 1
ATOM 797 C C . LYS A 1 100 ? 1.523 -3.940 4.908 1.00 84.94 100 LYS A C 1
ATOM 799 O O . LYS A 1 100 ? 0.429 -4.078 4.370 1.00 84.94 100 LYS A O 1
ATOM 804 N N . GLN A 1 101 ? 1.853 -4.581 6.027 1.00 83.81 101 GLN A N 1
ATOM 805 C CA . GLN A 1 101 ? 0.904 -5.450 6.720 1.00 83.81 101 GLN A CA 1
ATOM 806 C C . GLN A 1 101 ? -0.308 -4.655 7.213 1.00 83.81 101 GLN A C 1
ATOM 808 O O . GLN A 1 101 ? -0.179 -3.751 8.039 1.00 83.81 101 GLN A O 1
ATOM 813 N N . VAL A 1 102 ? -1.487 -5.033 6.721 1.00 89.25 102 VAL A N 1
ATOM 814 C CA . VAL A 1 102 ? -2.772 -4.520 7.196 1.00 89.25 102 VAL A CA 1
ATOM 815 C C . VAL A 1 102 ? -3.350 -5.522 8.205 1.00 89.25 102 VAL A C 1
ATOM 817 O O . VAL A 1 102 ? -3.376 -6.721 7.913 1.00 89.25 102 VAL A O 1
ATOM 820 N N . PRO A 1 103 ? -3.806 -5.083 9.393 1.00 89.44 103 PRO A N 1
ATOM 821 C CA . PRO A 1 103 ? -4.323 -5.988 10.416 1.00 89.44 103 PRO A CA 1
ATOM 822 C C . PRO A 1 103 ? -5.503 -6.850 9.949 1.00 89.44 103 PRO A C 1
ATOM 824 O O . PRO A 1 103 ? -6.349 -6.411 9.176 1.00 89.44 103 PRO A O 1
ATOM 827 N N . ASN A 1 104 ? -5.611 -8.065 10.489 1.00 91.50 104 ASN A N 1
ATOM 828 C CA . ASN A 1 104 ? -6.628 -9.052 10.103 1.00 91.50 104 ASN A CA 1
ATOM 829 C C . ASN A 1 104 ? -8.083 -8.642 10.403 1.00 91.50 104 ASN A C 1
ATOM 831 O O . ASN A 1 104 ? -8.994 -9.203 9.802 1.00 91.50 104 ASN A O 1
ATOM 835 N N . TYR A 1 105 ? -8.299 -7.681 11.306 1.00 92.50 105 TYR A N 1
ATOM 836 C CA . TYR A 1 105 ? -9.622 -7.130 11.605 1.00 92.50 105 TYR A CA 1
ATOM 837 C C . TYR A 1 105 ? -10.127 -6.151 10.535 1.00 92.50 105 TYR A C 1
ATOM 839 O O . TYR A 1 105 ? -11.294 -5.771 10.572 1.00 92.50 105 TYR A O 1
ATOM 847 N N . VAL A 1 106 ? -9.281 -5.749 9.582 1.00 95.56 106 VAL A N 1
ATOM 848 C CA . VAL A 1 106 ? -9.730 -5.064 8.367 1.00 95.56 106 VAL A CA 1
ATOM 849 C C . VAL A 1 106 ? -10.340 -6.102 7.414 1.00 95.56 106 VAL A C 1
ATOM 851 O O . VAL A 1 106 ? -9.718 -7.155 7.200 1.00 95.56 106 VAL A O 1
ATOM 854 N N . PRO A 1 107 ? -11.519 -5.832 6.815 1.00 97.56 107 PRO A N 1
ATOM 855 C CA . PRO A 1 107 ? -12.175 -6.758 5.899 1.00 97.56 107 PRO A CA 1
ATOM 856 C C . PRO A 1 107 ? -11.248 -7.297 4.811 1.00 97.56 107 PRO A C 1
ATOM 858 O O . PRO A 1 107 ? -10.470 -6.567 4.196 1.00 97.56 107 PRO A O 1
ATOM 861 N N . GLU A 1 108 ? -11.360 -8.597 4.545 1.00 96.12 108 GLU A N 1
ATOM 862 C CA . GLU A 1 108 ? -10.454 -9.295 3.634 1.00 96.12 108 GLU A CA 1
ATOM 863 C C . GLU A 1 108 ? -10.474 -8.727 2.211 1.00 96.12 108 GLU A C 1
ATOM 865 O O . GLU A 1 108 ? -9.414 -8.572 1.612 1.00 96.12 108 GLU A O 1
ATOM 870 N N . ALA A 1 109 ? -11.648 -8.363 1.688 1.00 95.62 109 ALA A N 1
ATOM 871 C CA . ALA A 1 109 ? -11.768 -7.768 0.357 1.00 95.62 109 ALA A CA 1
ATOM 872 C C . ALA A 1 109 ? -10.945 -6.473 0.225 1.00 95.62 109 ALA A C 1
ATOM 874 O O . ALA A 1 109 ? -10.244 -6.288 -0.763 1.00 95.62 109 ALA A O 1
ATOM 875 N N . ILE A 1 110 ? -10.963 -5.623 1.257 1.00 97.50 110 ILE A N 1
ATOM 876 C CA . ILE A 1 110 ? -10.205 -4.366 1.289 1.00 97.50 110 ILE A CA 1
ATOM 877 C C . ILE A 1 110 ? -8.699 -4.657 1.313 1.00 97.50 110 ILE A C 1
ATOM 879 O O . ILE A 1 110 ? -7.933 -4.043 0.571 1.00 97.50 110 ILE A O 1
ATOM 883 N N . ARG A 1 111 ? -8.270 -5.626 2.134 1.00 95.75 111 ARG A N 1
ATOM 884 C CA . ARG A 1 111 ? -6.858 -6.034 2.214 1.00 95.75 111 ARG A CA 1
ATOM 885 C C . ARG A 1 111 ? -6.350 -6.595 0.889 1.00 95.75 111 ARG A C 1
ATOM 887 O O . ARG A 1 111 ? -5.290 -6.176 0.440 1.00 95.75 111 ARG A O 1
ATOM 894 N N . ARG A 1 112 ? -7.117 -7.479 0.242 1.00 95.25 112 ARG A N 1
ATOM 895 C CA . ARG A 1 112 ? -6.754 -8.066 -1.058 1.00 95.25 112 ARG A CA 1
ATOM 896 C C . ARG A 1 112 ? -6.613 -7.000 -2.142 1.00 95.25 112 ARG A C 1
ATOM 898 O O . ARG A 1 112 ? -5.619 -7.011 -2.859 1.00 95.25 112 ARG A O 1
ATOM 905 N N . ASP A 1 113 ? -7.552 -6.056 -2.216 1.00 95.94 113 ASP A N 1
ATOM 906 C CA . ASP A 1 113 ? -7.494 -4.950 -3.181 1.00 95.94 113 ASP A CA 1
ATOM 907 C C . ASP A 1 113 ? -6.227 -4.116 -3.017 1.00 95.94 113 ASP A C 1
ATOM 909 O O . ASP A 1 113 ? -5.555 -3.785 -3.992 1.00 95.94 113 ASP A O 1
ATOM 913 N N . TYR A 1 114 ? -5.883 -3.794 -1.773 1.00 96.62 114 TYR A N 1
ATOM 914 C CA . TYR A 1 114 ? -4.671 -3.058 -1.454 1.00 96.62 114 TYR A CA 1
ATOM 915 C C . TYR A 1 114 ? -3.391 -3.857 -1.759 1.00 96.62 114 TYR A C 1
ATOM 917 O O . TYR A 1 114 ? -2.456 -3.319 -2.357 1.00 96.62 114 TYR A O 1
ATOM 925 N N . GLU A 1 115 ? -3.338 -5.135 -1.380 1.00 94.25 115 GLU A N 1
ATOM 926 C CA . GLU A 1 115 ? -2.189 -6.012 -1.630 1.00 94.25 115 GLU A CA 1
ATOM 927 C C . GLU A 1 115 ? -1.923 -6.176 -3.132 1.00 94.25 115 GLU A C 1
ATOM 929 O O . GLU A 1 115 ? -0.772 -6.085 -3.574 1.00 94.25 115 GLU A O 1
ATOM 934 N N . GLU A 1 116 ? -2.988 -6.365 -3.913 1.00 94.44 116 GLU A N 1
ATOM 935 C CA . GLU A 1 116 ? -2.937 -6.470 -5.368 1.00 94.44 116 GLU A CA 1
ATOM 936 C C . GLU A 1 116 ? -2.548 -5.131 -6.008 1.00 94.44 116 GLU A C 1
ATOM 938 O O . GLU A 1 116 ? -1.667 -5.107 -6.869 1.00 94.44 116 GLU A O 1
ATOM 943 N N . ALA A 1 117 ? -3.100 -4.006 -5.535 1.00 93.69 117 ALA A N 1
ATOM 944 C CA . ALA A 1 117 ? -2.714 -2.674 -6.001 1.00 93.69 117 ALA A CA 1
ATOM 945 C C . ALA A 1 117 ? -1.209 -2.425 -5.829 1.00 93.69 117 ALA A C 1
ATOM 947 O O . ALA A 1 117 ? -0.551 -1.945 -6.756 1.00 93.69 117 ALA A O 1
ATOM 948 N N . CYS A 1 118 ? -0.653 -2.791 -4.672 1.00 93.69 118 CYS A N 1
ATOM 949 C CA . CYS A 1 118 ? 0.778 -2.690 -4.399 1.00 93.69 118 CYS A CA 1
ATOM 950 C C . CYS A 1 118 ? 1.616 -3.617 -5.290 1.00 93.69 118 CYS A C 1
ATOM 952 O O . CYS A 1 118 ? 2.710 -3.243 -5.706 1.00 93.69 118 CYS A O 1
ATOM 954 N N . LEU A 1 119 ? 1.114 -4.818 -5.590 1.00 92.06 119 LEU A N 1
ATOM 955 C CA . LEU A 1 119 ? 1.821 -5.809 -6.402 1.00 92.06 119 LEU A CA 1
ATOM 956 C C . LEU A 1 119 ? 1.981 -5.356 -7.858 1.00 92.06 119 LEU A C 1
ATOM 958 O O . LEU A 1 119 ? 3.023 -5.596 -8.465 1.00 92.06 119 LEU A O 1
ATOM 962 N N . ILE A 1 120 ? 0.952 -4.719 -8.419 1.00 92.81 120 ILE A N 1
ATOM 963 C CA . ILE A 1 120 ? 0.918 -4.354 -9.840 1.00 92.81 120 ILE A CA 1
ATOM 964 C C . ILE A 1 120 ? 1.209 -2.876 -10.097 1.00 92.81 120 ILE A C 1
ATOM 966 O O . ILE A 1 120 ? 1.061 -2.436 -11.231 1.00 92.81 120 ILE A O 1
ATOM 970 N N . ARG A 1 121 ? 1.651 -2.113 -9.089 1.00 92.25 121 ARG A N 1
ATOM 971 C CA . ARG A 1 121 ? 1.940 -0.674 -9.216 1.00 92.25 121 ARG A CA 1
ATOM 972 C C . ARG A 1 121 ? 2.822 -0.353 -10.422 1.00 92.25 121 ARG A C 1
ATOM 974 O O . ARG A 1 121 ? 2.459 0.506 -11.211 1.00 92.25 121 ARG A O 1
ATOM 981 N N . ASP A 1 122 ? 3.949 -1.051 -10.565 1.00 89.19 122 ASP A N 1
ATOM 982 C CA . ASP A 1 122 ? 4.905 -0.806 -11.656 1.00 89.19 122 ASP A CA 1
ATOM 983 C C . ASP A 1 122 ? 4.560 -1.587 -12.938 1.00 89.19 122 ASP A C 1
ATOM 985 O O . ASP A 1 122 ? 5.054 -1.262 -14.012 1.00 89.19 122 ASP A O 1
ATOM 989 N N . LEU A 1 123 ? 3.725 -2.630 -12.835 1.00 89.94 123 LEU A N 1
ATOM 990 C CA . LEU A 1 123 ? 3.347 -3.497 -13.962 1.00 89.94 123 LEU A CA 1
ATOM 991 C C . LEU A 1 123 ? 2.136 -2.957 -14.731 1.00 89.94 123 LEU A C 1
ATOM 993 O O . LEU A 1 123 ? 2.046 -3.092 -15.947 1.00 89.94 123 LEU A O 1
ATOM 997 N N . SER A 1 124 ? 1.178 -2.386 -14.008 1.00 91.12 124 SER A N 1
ATOM 998 C CA . SER A 1 124 ? -0.021 -1.751 -14.537 1.00 91.12 124 SER A CA 1
ATOM 999 C C . SER A 1 124 ? -0.493 -0.686 -13.542 1.00 91.12 124 SER A C 1
ATOM 1001 O O . SER A 1 124 ? -1.396 -0.941 -12.733 1.00 91.12 124 SER A O 1
ATOM 1003 N N . PRO A 1 125 ? 0.087 0.528 -13.591 1.00 89.50 125 PRO A N 1
ATOM 1004 C CA . PRO A 1 125 ? -0.316 1.601 -12.686 1.00 89.50 125 PRO A CA 1
ATOM 1005 C C . PRO A 1 125 ? -1.813 1.935 -12.800 1.00 89.50 125 PRO A C 1
ATOM 1007 O O . PRO A 1 125 ? -2.472 2.218 -11.801 1.00 89.50 125 PRO A O 1
ATOM 1010 N N . LYS A 1 126 ? -2.400 1.793 -13.995 1.00 87.25 126 LYS A N 1
ATOM 1011 C CA . LYS A 1 126 ? -3.848 1.929 -14.230 1.00 87.25 126 LYS A CA 1
ATOM 1012 C C . LYS A 1 126 ? -4.684 0.926 -13.426 1.00 87.25 126 LYS A C 1
ATOM 1014 O O . LYS A 1 126 ? -5.685 1.300 -12.804 1.00 87.25 126 LYS A O 1
ATOM 1019 N N . ALA A 1 127 ? -4.303 -0.352 -13.442 1.00 90.25 127 ALA A N 1
ATOM 1020 C CA . ALA A 1 127 ? -4.996 -1.372 -12.661 1.00 90.25 127 ALA A CA 1
ATOM 1021 C C . ALA A 1 127 ? -4.781 -1.141 -11.157 1.00 90.25 127 ALA A C 1
ATOM 1023 O O . ALA A 1 127 ? -5.740 -1.200 -10.388 1.00 90.25 127 ALA A O 1
ATOM 1024 N N . SER A 1 128 ? -3.564 -0.758 -10.754 1.00 92.56 128 SER A N 1
ATOM 1025 C CA . SER A 1 128 ? -3.235 -0.379 -9.375 1.00 92.56 128 SER A CA 1
ATOM 1026 C C . SER A 1 128 ? -4.102 0.779 -8.859 1.00 92.56 128 SER A C 1
ATOM 1028 O O . SER A 1 128 ? -4.670 0.693 -7.768 1.00 92.56 128 SER A O 1
ATOM 1030 N N . ALA A 1 129 ? -4.303 1.828 -9.662 1.00 88.50 129 ALA A N 1
ATOM 1031 C CA . ALA A 1 129 ? -5.182 2.943 -9.319 1.00 88.50 129 ALA A CA 1
ATOM 1032 C C . ALA A 1 129 ? -6.651 2.514 -9.186 1.00 88.50 129 ALA A C 1
ATOM 1034 O O . ALA A 1 129 ? -7.354 2.948 -8.272 1.00 88.50 129 ALA A O 1
ATOM 1035 N N . THR A 1 130 ? -7.118 1.622 -10.062 1.00 89.50 130 THR A N 1
ATOM 1036 C CA . THR A 1 130 ? -8.484 1.077 -10.008 1.00 89.50 130 THR A CA 1
ATOM 1037 C C . THR A 1 130 ? -8.715 0.271 -8.728 1.00 89.50 130 THR A C 1
ATOM 1039 O O . THR A 1 130 ? -9.696 0.504 -8.020 1.00 89.50 130 THR A O 1
ATOM 1042 N N . LEU A 1 131 ? -7.787 -0.624 -8.386 1.00 93.25 131 LEU A N 1
ATOM 1043 C CA . LEU A 1 131 ? -7.829 -1.406 -7.149 1.00 93.25 131 LEU A CA 1
ATOM 1044 C C . LEU A 1 131 ? -7.723 -0.513 -5.911 1.00 93.25 131 LEU A C 1
ATOM 1046 O O . LEU A 1 131 ? -8.467 -0.700 -4.953 1.00 93.25 131 LEU A O 1
ATOM 1050 N N . SER A 1 132 ? -6.881 0.521 -5.954 1.00 93.00 132 SER A N 1
ATOM 1051 C CA . SER A 1 132 ? -6.754 1.480 -4.854 1.00 93.00 132 SER A CA 1
ATOM 1052 C C . SER A 1 132 ? -8.061 2.231 -4.588 1.00 93.00 132 SER A C 1
ATOM 1054 O O . SER A 1 132 ? -8.417 2.438 -3.429 1.00 93.00 132 SER A O 1
ATOM 1056 N N . ARG A 1 133 ? -8.818 2.586 -5.636 1.00 90.38 133 ARG A N 1
ATOM 1057 C CA . ARG A 1 133 ? -10.156 3.186 -5.500 1.00 90.38 133 ARG A CA 1
ATOM 1058 C C . ARG A 1 133 ? -11.181 2.201 -4.949 1.00 90.38 133 ARG A C 1
ATOM 1060 O O . ARG A 1 133 ? -11.992 2.594 -4.117 1.00 90.38 133 ARG A O 1
ATOM 1067 N N . ARG A 1 134 ? -11.137 0.935 -5.377 1.00 92.31 134 ARG A N 1
ATOM 1068 C CA . ARG A 1 134 ? -12.005 -0.127 -4.841 1.00 92.31 134 ARG A CA 1
ATOM 1069 C C . ARG A 1 134 ? -11.733 -0.367 -3.351 1.00 92.31 134 ARG A C 1
ATOM 1071 O O . ARG A 1 134 ? -12.676 -0.412 -2.565 1.00 92.31 134 ARG A O 1
ATOM 1078 N N . CYS A 1 135 ? -10.458 -0.373 -2.958 1.00 95.06 135 CYS A N 1
ATOM 1079 C CA . CYS A 1 135 ? -10.012 -0.406 -1.567 1.00 95.06 135 CYS A CA 1
ATOM 1080 C C . CYS A 1 135 ? -10.573 0.779 -0.763 1.00 95.06 135 CYS A C 1
ATOM 1082 O O . CYS A 1 135 ? -11.220 0.565 0.262 1.00 95.06 135 CYS A O 1
ATOM 1084 N N . LEU A 1 136 ? -10.399 2.017 -1.245 1.00 93.94 136 LEU A N 1
ATOM 1085 C CA . LEU A 1 136 ? -10.965 3.216 -0.614 1.00 93.94 136 LEU A CA 1
ATOM 1086 C C . LEU A 1 136 ? -12.485 3.108 -0.453 1.00 93.94 136 LEU A C 1
ATOM 1088 O O . LEU A 1 136 ? -13.015 3.371 0.624 1.00 93.94 136 LEU A O 1
ATOM 1092 N N . GLN A 1 137 ? -13.183 2.680 -1.504 1.00 93.06 137 GLN A N 1
ATOM 1093 C CA . GLN A 1 137 ? -14.628 2.494 -1.479 1.00 93.06 137 GLN A CA 1
ATOM 1094 C C . GLN A 1 137 ? -15.057 1.497 -0.398 1.00 93.06 137 GLN A C 1
ATOM 1096 O O . GLN A 1 137 ? -15.985 1.755 0.371 1.00 93.06 137 GLN A O 1
ATOM 1101 N N . GLY A 1 138 ? -14.357 0.363 -0.320 1.00 95.38 138 GLY A N 1
ATOM 1102 C CA . GLY A 1 138 ? -14.570 -0.644 0.708 1.00 95.38 138 GLY A CA 1
ATOM 1103 C C . GLY A 1 138 ? -14.360 -0.079 2.111 1.00 95.38 138 GLY A C 1
ATOM 1104 O O . GLY A 1 138 ? -15.211 -0.286 2.972 1.00 95.38 138 GLY A O 1
ATOM 1105 N N . MET A 1 139 ? -13.293 0.699 2.322 1.00 96.94 139 MET A N 1
ATOM 1106 C CA . MET A 1 139 ? -13.024 1.343 3.610 1.00 96.94 139 MET A CA 1
ATOM 1107 C C . MET A 1 139 ? -14.115 2.344 4.004 1.00 96.94 139 MET A C 1
ATOM 1109 O O . MET A 1 139 ? -14.551 2.340 5.148 1.00 96.94 139 MET A O 1
ATOM 1113 N N . ILE A 1 140 ? -14.606 3.170 3.075 1.00 95.75 140 ILE A N 1
ATOM 1114 C CA . ILE A 1 140 ? -15.693 4.122 3.359 1.00 95.75 140 ILE A CA 1
ATOM 1115 C C . ILE A 1 140 ? -16.968 3.379 3.781 1.00 95.75 140 ILE A C 1
ATOM 1117 O O . ILE A 1 140 ? -17.615 3.748 4.764 1.00 95.75 140 ILE A O 1
ATOM 1121 N N . ARG A 1 141 ? -17.314 2.311 3.058 1.00 96.50 141 ARG A N 1
ATOM 1122 C CA . ARG A 1 141 ? -18.501 1.492 3.331 1.00 96.50 141 ARG A CA 1
ATOM 1123 C C . ARG A 1 141 ? -18.428 0.773 4.666 1.00 96.50 141 ARG A C 1
ATOM 1125 O O . ARG A 1 141 ? -19.436 0.694 5.353 1.00 96.50 141 ARG A O 1
ATOM 1132 N N . ASP A 1 142 ? -17.265 0.237 5.003 1.00 97.50 142 ASP A N 1
ATOM 1133 C CA . ASP A 1 142 ? -17.055 -0.519 6.232 1.00 97.50 142 ASP A CA 1
ATOM 1134 C C . ASP A 1 142 ? -16.909 0.403 7.450 1.00 97.50 142 ASP A C 1
ATOM 1136 O O . ASP A 1 142 ? -17.591 0.235 8.459 1.00 97.50 142 ASP A O 1
ATOM 1140 N N . PHE A 1 143 ? -16.066 1.430 7.345 1.00 96.56 143 PHE A N 1
ATOM 1141 C CA . PHE A 1 143 ? -15.723 2.279 8.477 1.00 96.56 143 PHE A CA 1
ATOM 1142 C C . PHE A 1 143 ? -16.782 3.337 8.801 1.00 96.56 143 PHE A C 1
ATOM 1144 O O . PHE A 1 143 ? -17.068 3.591 9.975 1.00 96.56 143 PHE A O 1
ATOM 1151 N N . HIS A 1 144 ? -17.350 3.973 7.772 1.00 96.31 144 HIS A N 1
ATOM 1152 C CA . HIS A 1 144 ? -18.307 5.072 7.928 1.00 96.31 144 HIS A CA 1
ATOM 1153 C C . HIS A 1 144 ? -19.769 4.658 7.720 1.00 96.31 144 HIS A C 1
ATOM 1155 O O . HIS A 1 144 ? -20.646 5.515 7.889 1.00 96.31 144 HIS A O 1
ATOM 1161 N N . ASP A 1 145 ? -20.015 3.394 7.353 1.00 96.62 145 ASP A N 1
ATOM 1162 C CA . ASP A 1 145 ? -21.328 2.826 7.009 1.00 96.62 145 ASP A CA 1
ATOM 1163 C C . ASP A 1 145 ? -22.077 3.644 5.940 1.00 96.62 145 ASP A C 1
ATOM 1165 O O . ASP A 1 145 ? -23.269 3.935 6.027 1.00 96.62 145 ASP A O 1
ATOM 1169 N N . VAL A 1 146 ? -21.342 4.083 4.914 1.00 94.50 146 VAL A N 1
ATOM 1170 C CA . VAL A 1 146 ? -21.882 4.862 3.794 1.00 94.50 146 VAL A CA 1
ATOM 1171 C C . VAL A 1 146 ? -21.896 3.999 2.541 1.00 94.50 146 VAL A C 1
ATOM 1173 O O . VAL A 1 146 ? -20.843 3.623 2.040 1.00 94.50 146 VAL A O 1
ATOM 1176 N N . LYS A 1 147 ? -23.089 3.731 2.001 1.00 93.94 147 LYS A N 1
ATOM 1177 C CA . LYS A 1 147 ? -23.285 2.970 0.757 1.00 93.94 147 LYS A CA 1
ATOM 1178 C C . LYS A 1 147 ? -24.067 3.809 -0.249 1.00 93.94 147 LYS A C 1
ATOM 1180 O O . LYS A 1 147 ? -25.225 4.152 -0.006 1.00 93.94 147 LYS A O 1
ATOM 1185 N N . LYS A 1 148 ? -23.441 4.148 -1.374 1.00 90.50 148 LYS A N 1
ATOM 1186 C CA . LYS A 1 148 ? -24.058 4.851 -2.512 1.00 90.50 148 LYS A CA 1
ATOM 1187 C C . LYS A 1 148 ? -23.661 4.170 -3.826 1.00 90.50 148 LYS A C 1
ATOM 1189 O O . LYS A 1 148 ? -22.838 3.256 -3.850 1.00 90.50 148 LYS A O 1
ATOM 1194 N N . GLY A 1 149 ? -24.278 4.603 -4.926 1.00 84.19 149 GLY A N 1
ATOM 1195 C CA . GLY A 1 149 ? -24.048 4.017 -6.249 1.00 84.19 149 GLY A CA 1
ATOM 1196 C C . GLY A 1 149 ? -22.645 4.276 -6.801 1.00 84.19 149 GLY A C 1
ATOM 1197 O O . GLY A 1 149 ? -22.083 3.406 -7.462 1.00 84.19 149 GLY A O 1
ATOM 1198 N N . ARG A 1 150 ? -22.056 5.444 -6.511 1.00 83.69 150 ARG A N 1
ATOM 1199 C CA . ARG A 1 150 ? -20.744 5.855 -7.031 1.00 83.69 150 ARG A CA 1
ATOM 1200 C C . ARG A 1 150 ? -19.806 6.253 -5.896 1.00 83.69 150 ARG A C 1
ATOM 1202 O O . ARG A 1 150 ? -20.244 6.850 -4.917 1.00 83.69 150 ARG A O 1
ATOM 1209 N N . LEU A 1 151 ? -18.505 6.019 -6.082 1.00 85.50 151 LEU A N 1
ATOM 1210 C CA . LEU A 1 151 ? -17.467 6.408 -5.118 1.00 85.50 151 LEU A CA 1
ATOM 1211 C C . LEU A 1 151 ? -17.516 7.910 -4.780 1.00 85.50 151 LEU A C 1
ATOM 1213 O O . LEU A 1 151 ? -17.348 8.278 -3.624 1.00 85.50 151 LEU A O 1
ATOM 1217 N N . ILE A 1 152 ? -17.800 8.778 -5.758 1.00 86.31 152 ILE A N 1
ATOM 1218 C CA . ILE A 1 152 ? -17.931 10.227 -5.524 1.00 86.31 152 ILE A CA 1
ATOM 1219 C C . ILE A 1 152 ? -19.060 10.561 -4.541 1.00 86.31 152 ILE A C 1
ATOM 1221 O O . ILE A 1 152 ? -18.890 11.406 -3.666 1.00 86.31 152 ILE A O 1
ATOM 1225 N N . ASP A 1 153 ? -20.190 9.862 -4.642 1.00 88.50 153 ASP A N 1
ATOM 1226 C CA . ASP A 1 153 ? -21.332 10.082 -3.757 1.00 88.50 153 ASP A CA 1
ATOM 1227 C C . ASP A 1 153 ? -20.992 9.631 -2.325 1.00 88.50 153 ASP A C 1
ATOM 1229 O O . ASP A 1 153 ? -21.441 10.236 -1.353 1.00 88.50 153 ASP A O 1
ATOM 1233 N N . GLU A 1 154 ? -20.163 8.592 -2.187 1.00 90.44 154 GLU A N 1
ATOM 1234 C CA . GLU A 1 154 ? -19.685 8.090 -0.894 1.00 90.44 154 GLU A CA 1
ATOM 1235 C C . GLU A 1 154 ? -18.631 9.019 -0.272 1.00 90.44 154 GLU A C 1
ATOM 1237 O O . GLU A 1 154 ? -18.724 9.319 0.917 1.00 90.44 154 GLU A O 1
ATOM 1242 N N . ILE A 1 155 ? -17.693 9.551 -1.066 1.00 90.12 155 ILE A N 1
ATOM 1243 C CA . ILE A 1 155 ? -16.702 10.552 -0.627 1.00 90.12 155 ILE A CA 1
ATOM 1244 C C . ILE A 1 155 ? -17.390 11.843 -0.160 1.00 90.12 155 ILE A C 1
ATOM 1246 O O . ILE A 1 155 ? -17.043 12.403 0.883 1.00 90.12 155 ILE A O 1
ATOM 1250 N N . ASN A 1 156 ? -18.395 12.314 -0.898 1.00 92.12 156 ASN A N 1
ATOM 1251 C CA . ASN A 1 156 ? -19.154 13.503 -0.511 1.00 92.12 156 ASN A CA 1
ATOM 1252 C C . ASN A 1 156 ? -19.907 13.289 0.810 1.00 92.12 156 ASN A C 1
ATOM 1254 O O . ASN A 1 156 ? -19.956 14.186 1.648 1.00 92.12 156 ASN A O 1
ATOM 1258 N N . ALA A 1 157 ? -20.440 12.087 1.038 1.00 95.19 157 ALA A N 1
ATOM 1259 C CA . ALA A 1 157 ? -21.183 11.754 2.250 1.00 95.19 157 ALA A CA 1
ATOM 1260 C C . ALA A 1 157 ? -20.316 11.630 3.521 1.00 95.19 157 ALA A C 1
ATOM 1262 O O . ALA A 1 157 ? -20.862 11.621 4.626 1.00 95.19 157 ALA A O 1
ATOM 1263 N N . ILE A 1 158 ? -18.986 11.548 3.398 1.00 95.50 158 ILE A N 1
ATOM 1264 C CA . ILE A 1 158 ? -18.062 11.540 4.547 1.00 95.50 158 ILE A CA 1
ATOM 1265 C C . ILE A 1 158 ? -17.390 12.894 4.802 1.00 95.50 158 ILE A C 1
ATOM 1267 O O . ILE A 1 158 ? -16.589 12.994 5.727 1.00 95.50 158 ILE A O 1
ATOM 1271 N N . LYS A 1 159 ? -17.725 13.940 4.034 1.00 94.88 159 LYS A N 1
ATOM 1272 C CA . LYS A 1 159 ? -17.083 15.262 4.122 1.00 94.88 159 LYS A CA 1
ATOM 1273 C C . LYS A 1 159 ? -17.071 15.859 5.524 1.00 94.88 159 LYS A C 1
ATOM 1275 O O . LYS A 1 159 ? -16.069 16.416 5.943 1.00 94.88 159 LYS A O 1
ATOM 1280 N N . GLU A 1 160 ? -18.167 15.711 6.256 1.00 94.94 160 GLU A N 1
ATOM 1281 C CA . GLU A 1 160 ? -18.296 16.235 7.621 1.00 94.94 160 GLU A CA 1
ATOM 1282 C C . GLU A 1 160 ? -17.763 15.265 8.692 1.00 94.94 160 GLU A C 1
ATOM 1284 O O . GLU A 1 160 ? -17.674 15.619 9.864 1.00 94.94 160 GLU A O 1
ATOM 1289 N N . LYS A 1 161 ? -17.412 14.029 8.308 1.00 94.00 161 LYS A N 1
ATOM 1290 C CA . LYS A 1 161 ? -16.910 12.975 9.209 1.00 94.00 161 LYS A CA 1
ATOM 1291 C C . LYS A 1 161 ? -15.383 12.875 9.226 1.00 94.00 161 LYS A C 1
ATOM 1293 O O . LYS A 1 161 ? -14.833 12.158 10.061 1.00 94.00 161 LYS A O 1
ATOM 1298 N N . VAL A 1 162 ? -14.718 13.527 8.279 1.00 94.12 162 VAL A N 1
ATOM 1299 C CA . VAL A 1 162 ? -13.274 13.470 8.048 1.00 94.12 162 VAL A CA 1
ATOM 1300 C C . VAL A 1 162 ? -12.722 14.886 8.150 1.00 94.12 162 VAL A C 1
ATOM 1302 O O . VAL A 1 162 ? -13.414 15.846 7.816 1.00 94.12 162 VAL A O 1
ATOM 1305 N N . ASP A 1 163 ? -11.493 15.041 8.640 1.00 94.50 163 ASP A N 1
ATOM 1306 C CA . ASP A 1 163 ? -10.890 16.367 8.712 1.00 94.50 163 ASP A CA 1
ATOM 1307 C C . ASP A 1 163 ? -10.707 16.970 7.300 1.00 94.50 163 ASP A C 1
ATOM 1309 O O . ASP A 1 163 ? -10.517 16.232 6.326 1.00 94.50 163 ASP A O 1
ATOM 1313 N N . PRO A 1 164 ? -10.741 18.308 7.159 1.00 94.31 164 PRO A N 1
ATOM 1314 C CA . PRO A 1 164 ? -10.698 18.945 5.846 1.00 94.31 164 PRO A CA 1
ATOM 1315 C C . PRO A 1 164 ? -9.449 18.614 5.020 1.00 94.31 164 PRO A C 1
ATOM 1317 O O . PRO A 1 164 ? -9.535 18.562 3.795 1.00 94.31 164 PRO A O 1
ATOM 1320 N N . ILE A 1 165 ? -8.294 18.389 5.658 1.00 94.25 165 ILE A N 1
ATOM 1321 C CA . ILE A 1 165 ? -7.034 18.109 4.956 1.00 94.25 165 ILE A CA 1
ATOM 1322 C C . ILE A 1 165 ? -7.108 16.717 4.332 1.00 94.25 165 ILE A C 1
ATOM 1324 O O . ILE A 1 165 ? -6.861 16.562 3.134 1.00 94.25 165 ILE A O 1
ATOM 1328 N N . THR A 1 166 ? -7.513 15.720 5.117 1.00 93.88 166 THR A N 1
ATOM 1329 C CA . THR A 1 166 ? -7.698 14.351 4.633 1.00 93.88 166 THR A CA 1
ATOM 1330 C C . THR A 1 166 ? -8.801 14.275 3.586 1.00 93.88 166 THR A C 1
ATOM 1332 O O . THR A 1 166 ? -8.621 13.623 2.560 1.00 93.88 166 THR A O 1
ATOM 1335 N N . TRP A 1 167 ? -9.928 14.965 3.789 1.00 94.44 167 TRP A N 1
ATOM 1336 C CA . TRP A 1 167 ? -11.008 14.973 2.805 1.00 94.44 167 TRP A CA 1
ATOM 1337 C C . TRP A 1 167 ? -10.558 15.579 1.469 1.00 94.44 167 TRP A C 1
ATOM 1339 O O . TRP A 1 167 ? -10.807 14.988 0.420 1.00 94.44 167 TRP A O 1
ATOM 1349 N N . ASN A 1 168 ? -9.822 16.696 1.498 1.00 89.81 168 ASN A N 1
ATOM 1350 C CA . ASN A 1 168 ? -9.250 17.299 0.293 1.00 89.81 168 ASN A CA 1
ATOM 1351 C C . ASN A 1 168 ? -8.254 16.360 -0.405 1.00 89.81 168 ASN A C 1
ATOM 1353 O O . ASN A 1 168 ? -8.223 16.312 -1.631 1.00 89.81 168 ASN A O 1
ATOM 1357 N N . ALA A 1 169 ? -7.457 15.595 0.348 1.00 90.44 169 ALA A N 1
ATOM 1358 C CA . ALA A 1 169 ? -6.563 14.593 -0.229 1.00 90.44 169 ALA A CA 1
ATOM 1359 C C . ALA A 1 169 ? -7.344 13.451 -0.902 1.00 90.44 169 ALA A C 1
ATOM 1361 O O . ALA A 1 169 ? -6.985 13.030 -2.002 1.00 90.44 169 ALA A O 1
ATOM 1362 N N . ILE A 1 170 ? -8.434 12.984 -0.281 1.00 90.00 170 ILE A N 1
ATOM 1363 C CA . ILE A 1 170 ? -9.329 11.965 -0.844 1.00 90.00 170 ILE A CA 1
ATOM 1364 C C . ILE A 1 170 ? -9.987 12.469 -2.139 1.00 90.00 170 ILE A C 1
ATOM 1366 O O . ILE A 1 170 ? -9.959 11.765 -3.151 1.00 90.00 170 ILE A O 1
ATOM 1370 N N . ASP A 1 171 ? -10.554 13.679 -2.139 1.00 86.06 171 ASP A N 1
ATOM 1371 C CA . ASP A 1 171 ? -11.196 14.248 -3.332 1.00 86.06 171 ASP A CA 1
ATOM 1372 C C . ASP A 1 171 ? -10.173 14.596 -4.429 1.00 86.06 171 ASP A C 1
ATOM 1374 O O . ASP A 1 171 ? -10.397 14.305 -5.603 1.00 86.06 171 ASP A O 1
ATOM 1378 N N . GLY A 1 172 ? -8.994 15.106 -4.064 1.00 81.06 172 GLY A N 1
ATOM 1379 C CA . GLY A 1 172 ? -7.909 15.386 -5.008 1.00 81.06 172 GLY A CA 1
ATOM 1380 C C . GLY A 1 172 ? -7.344 14.124 -5.671 1.00 81.06 172 GLY A C 1
ATOM 1381 O O . GLY A 1 172 ? -7.051 14.113 -6.870 1.00 81.06 172 GLY A O 1
ATOM 1382 N N . LEU A 1 173 ? -7.249 13.014 -4.939 1.00 73.69 173 LEU A N 1
ATOM 1383 C CA . LEU A 1 173 ? -6.789 11.740 -5.498 1.00 73.69 173 LEU A CA 1
ATOM 1384 C C . LEU A 1 173 ? -7.855 11.026 -6.339 1.00 73.69 173 LEU A C 1
ATOM 1386 O O . LEU A 1 173 ? -7.512 10.187 -7.169 1.00 73.69 173 LEU A O 1
ATOM 1390 N N . ARG A 1 174 ? -9.136 11.396 -6.213 1.00 68.00 174 ARG A N 1
ATOM 1391 C CA . ARG A 1 174 ? -10.170 10.990 -7.179 1.00 68.00 174 ARG A CA 1
ATOM 1392 C C . ARG A 1 174 ? -9.899 11.593 -8.560 1.00 68.00 174 ARG A C 1
ATOM 1394 O O . ARG A 1 174 ? -10.136 10.921 -9.563 1.00 68.00 174 ARG A O 1
ATOM 1401 N N . THR A 1 175 ? -9.413 12.835 -8.616 1.00 65.25 175 THR A N 1
ATOM 1402 C CA . THR A 1 175 ? -9.021 13.498 -9.873 1.00 65.25 175 THR A CA 1
ATOM 1403 C C . THR A 1 175 ? -7.709 12.965 -10.451 1.00 65.25 175 THR A C 1
ATOM 1405 O O . THR A 1 175 ? -7.571 12.901 -11.673 1.00 65.25 175 THR A O 1
ATOM 1408 N N . ILE A 1 176 ? -6.775 12.513 -9.606 1.00 57.69 176 ILE A N 1
ATOM 1409 C CA . ILE A 1 176 ? -5.553 11.828 -10.052 1.00 57.69 176 ILE A CA 1
ATOM 1410 C C . ILE A 1 176 ? -5.942 10.476 -10.662 1.00 57.69 176 ILE A C 1
ATOM 1412 O O . ILE A 1 176 ? -6.619 9.650 -10.045 1.00 57.69 176 ILE A O 1
ATOM 1416 N N . GLY A 1 177 ? -5.570 10.285 -11.927 1.00 51.62 177 GLY A N 1
ATOM 1417 C CA . GLY A 1 177 ? -5.976 9.152 -12.754 1.00 51.62 177 GLY A CA 1
ATOM 1418 C C . GLY A 1 177 ? -7.407 9.218 -13.299 1.00 51.62 177 GLY A C 1
ATOM 1419 O O . GLY A 1 177 ? -8.000 8.152 -13.432 1.00 51.62 177 GLY A O 1
ATOM 1420 N N . ASN A 1 178 ? -7.969 10.419 -13.498 1.00 47.91 178 ASN A N 1
ATOM 1421 C CA . ASN A 1 178 ? -9.181 10.837 -14.241 1.00 47.91 178 ASN A CA 1
ATOM 1422 C C . ASN A 1 178 ? -10.183 9.784 -14.797 1.00 47.91 178 ASN A C 1
ATOM 1424 O O . ASN A 1 178 ? -10.759 9.940 -15.870 1.00 47.91 178 ASN A O 1
ATOM 1428 N N . ILE A 1 179 ? -10.496 8.752 -14.018 1.00 46.31 179 ILE A N 1
ATOM 1429 C CA . ILE A 1 179 ? -11.644 7.859 -14.179 1.00 46.31 179 ILE A CA 1
ATOM 1430 C C . ILE A 1 179 ? -12.692 8.396 -13.203 1.00 46.31 179 ILE A C 1
ATOM 1432 O O . ILE A 1 179 ? -12.774 7.954 -12.059 1.00 46.31 179 ILE A O 1
ATOM 1436 N N . GLY A 1 180 ? -13.426 9.439 -13.596 1.00 37.56 180 GLY A N 1
ATOM 1437 C CA . GLY A 1 180 ? -14.509 9.941 -12.744 1.00 37.56 180 GLY A CA 1
ATOM 1438 C C . GLY A 1 180 ? -15.102 11.306 -13.073 1.00 37.56 180 GLY A C 1
ATOM 1439 O O . GLY A 1 180 ? -16.242 11.538 -12.690 1.00 37.56 180 GLY A O 1
ATOM 1440 N N . ALA A 1 181 ? -14.406 12.198 -13.786 1.00 35.31 181 ALA A N 1
ATOM 1441 C CA . ALA A 1 181 ? -15.023 13.452 -14.250 1.00 35.31 181 ALA A CA 1
ATOM 1442 C C . ALA A 1 181 ? -15.887 13.259 -15.515 1.00 35.31 181 ALA A C 1
ATOM 1444 O O . ALA A 1 181 ? -16.784 14.051 -15.777 1.00 35.31 181 ALA A O 1
ATOM 1445 N N . HIS A 1 182 ? -15.659 12.170 -16.260 1.00 38.06 182 HIS A N 1
ATOM 1446 C CA . HIS A 1 182 ? -16.384 11.830 -17.488 1.00 38.06 182 HIS A CA 1
ATOM 1447 C C . HIS A 1 182 ? -16.723 10.332 -17.558 1.00 38.06 182 HIS A C 1
ATOM 1449 O O . HIS A 1 182 ? -16.476 9.672 -18.555 1.00 38.06 182 HIS A O 1
ATOM 1455 N N . MET A 1 183 ? -17.276 9.761 -16.484 1.00 42.62 183 MET A N 1
ATOM 1456 C CA . MET A 1 183 ? -17.811 8.386 -16.515 1.00 42.62 183 MET A CA 1
ATOM 1457 C C . MET A 1 183 ? -19.281 8.309 -16.953 1.00 42.62 183 MET A C 1
ATOM 1459 O O . MET A 1 183 ? -19.841 7.218 -16.988 1.00 42.62 183 MET A O 1
ATOM 1463 N N . GLU A 1 184 ? -19.924 9.437 -17.273 1.00 44.81 184 GLU A N 1
ATOM 1464 C CA . GLU A 1 184 ? -21.325 9.423 -17.713 1.00 44.81 184 GLU A CA 1
ATOM 1465 C C . GLU A 1 184 ? -21.480 9.226 -19.228 1.00 44.81 184 GLU A C 1
ATOM 1467 O O . GLU A 1 184 ? -22.529 8.742 -19.644 1.00 44.81 184 GLU A O 1
ATOM 1472 N N . LYS A 1 185 ? -20.448 9.487 -20.047 1.00 35.75 185 LYS A N 1
ATOM 1473 C CA . LYS A 1 185 ? -20.378 9.125 -21.477 1.00 35.75 185 LYS A CA 1
ATOM 1474 C C . LYS A 1 185 ? -18.906 8.991 -21.895 1.00 35.75 185 LYS A C 1
ATOM 1476 O O . LYS A 1 185 ? -18.109 9.839 -21.526 1.00 35.75 185 LYS A O 1
ATOM 1481 N N . ASP A 1 186 ? -18.599 7.959 -22.676 1.00 30.58 186 ASP A N 1
ATOM 1482 C CA . ASP A 1 186 ? -17.306 7.626 -23.304 1.00 30.58 186 ASP A CA 1
ATOM 1483 C C . ASP A 1 186 ? -16.294 6.771 -22.517 1.00 30.58 186 ASP A C 1
ATOM 1485 O O . ASP A 1 186 ? -15.528 7.209 -21.666 1.00 30.58 186 ASP A O 1
ATOM 1489 N N . VAL A 1 187 ? -16.232 5.503 -22.934 1.00 38.91 187 VAL A N 1
ATOM 1490 C CA . VAL A 1 187 ? -15.354 4.422 -22.453 1.00 38.91 187 VAL A CA 1
ATOM 1491 C C . VAL A 1 187 ? -13.930 4.502 -23.056 1.00 38.91 187 VAL A C 1
ATOM 1493 O O . VAL A 1 187 ? -13.094 3.648 -22.781 1.00 38.91 187 VAL A O 1
ATOM 1496 N N . ASN A 1 188 ? -13.603 5.533 -23.849 1.00 31.47 188 ASN A N 1
ATOM 1497 C CA . ASN A 1 188 ? -12.404 5.539 -24.710 1.00 31.47 188 ASN A CA 1
ATOM 1498 C C . ASN A 1 188 ? -11.318 6.582 -24.390 1.00 31.47 188 ASN A C 1
ATOM 1500 O O . ASN A 1 188 ? -10.338 6.671 -25.129 1.00 31.47 188 ASN A O 1
ATOM 1504 N N . LEU A 1 189 ? -11.406 7.336 -23.292 1.00 41.59 189 LEU A N 1
ATOM 1505 C CA . LEU A 1 189 ? -10.292 8.196 -22.867 1.00 41.59 189 LEU A CA 1
ATOM 1506 C C . LEU A 1 189 ? -9.263 7.378 -22.069 1.00 41.59 189 LEU A C 1
ATOM 1508 O O . LEU A 1 189 ? -9.280 7.308 -20.842 1.00 41.59 189 LEU A O 1
ATOM 1512 N N . LEU A 1 190 ? -8.369 6.718 -22.811 1.00 45.03 190 LEU A N 1
ATOM 1513 C CA . LEU A 1 190 ? -7.121 6.124 -22.327 1.00 45.03 190 LEU A CA 1
ATOM 1514 C C . LEU A 1 190 ? -6.186 7.237 -21.836 1.00 45.03 190 LEU A C 1
ATOM 1516 O O . LEU A 1 190 ? -5.298 7.677 -22.558 1.00 45.03 190 LEU A O 1
ATOM 1520 N N . ILE A 1 191 ? -6.410 7.714 -20.616 1.00 55.88 191 ILE A N 1
ATOM 1521 C CA . ILE A 1 191 ? -5.430 8.545 -19.918 1.00 55.88 191 ILE A CA 1
ATOM 1522 C C . ILE A 1 191 ? -4.493 7.595 -19.177 1.00 55.88 191 ILE A C 1
ATOM 1524 O O . ILE A 1 191 ? -4.949 6.725 -18.425 1.00 55.88 191 ILE A O 1
ATOM 1528 N N . ASP A 1 192 ? -3.203 7.728 -19.469 1.00 69.00 192 ASP A N 1
ATOM 1529 C CA . ASP A 1 192 ? -2.152 6.943 -18.838 1.00 69.00 192 ASP A CA 1
ATOM 1530 C C . ASP A 1 192 ? -2.065 7.317 -17.356 1.00 69.00 192 ASP A C 1
ATOM 1532 O O . ASP A 1 192 ? -2.194 8.487 -16.996 1.00 69.00 192 ASP A O 1
ATOM 1536 N N . VAL A 1 193 ? -1.928 6.312 -16.497 1.00 79.69 193 VAL A N 1
ATOM 1537 C CA . VAL A 1 193 ? -1.677 6.524 -15.070 1.00 79.69 193 VAL A CA 1
ATOM 1538 C C . VAL A 1 193 ? -0.220 6.187 -14.869 1.00 79.69 193 VAL A C 1
ATOM 1540 O O . VAL A 1 193 ? 0.210 5.095 -15.237 1.00 79.69 193 VAL A O 1
ATOM 1543 N N . GLU A 1 194 ? 0.528 7.089 -14.256 1.00 87.06 194 GLU A N 1
ATOM 1544 C CA . GLU A 1 194 ? 1.941 6.854 -13.991 1.00 87.06 194 GLU A CA 1
ATOM 1545 C C . GLU A 1 194 ? 2.142 6.094 -12.669 1.00 87.06 194 GLU A C 1
ATOM 1547 O O . GLU A 1 194 ? 1.321 6.137 -11.744 1.00 87.06 194 GLU A O 1
ATOM 1552 N N . ALA A 1 195 ? 3.264 5.382 -12.538 1.00 87.56 195 ALA A N 1
ATOM 1553 C CA . ALA A 1 195 ? 3.558 4.588 -11.337 1.00 87.56 195 ALA A CA 1
ATOM 1554 C C . ALA A 1 195 ? 3.619 5.443 -10.055 1.00 87.56 195 ALA A C 1
ATOM 1556 O O . ALA A 1 195 ? 3.248 4.980 -8.973 1.00 87.56 195 ALA A O 1
ATOM 1557 N N . ASN A 1 196 ? 4.053 6.702 -10.167 1.00 87.69 196 ASN A N 1
ATOM 1558 C CA . ASN A 1 196 ? 4.063 7.660 -9.060 1.00 87.69 196 ASN A CA 1
ATOM 1559 C C . ASN A 1 196 ? 2.643 8.084 -8.645 1.00 87.69 196 ASN A C 1
ATOM 1561 O O . ASN A 1 196 ? 2.383 8.219 -7.453 1.00 87.69 196 ASN A O 1
ATOM 1565 N N . GLU A 1 197 ? 1.711 8.243 -9.583 1.00 86.94 197 GLU A N 1
ATOM 1566 C CA . GLU A 1 197 ? 0.308 8.553 -9.288 1.00 86.94 197 GLU A CA 1
ATOM 1567 C C . GLU A 1 197 ? -0.387 7.378 -8.596 1.00 86.94 197 GLU A C 1
ATOM 1569 O O . GLU A 1 197 ? -1.051 7.552 -7.570 1.00 86.94 197 GLU A O 1
ATOM 1574 N N . ALA A 1 198 ? -0.166 6.158 -9.095 1.00 90.00 198 ALA A N 1
ATOM 1575 C CA . ALA A 1 198 ? -0.624 4.942 -8.429 1.00 90.00 198 ALA A CA 1
ATOM 1576 C C . ALA A 1 198 ? -0.033 4.825 -7.012 1.00 90.00 198 ALA A C 1
ATOM 1578 O O . ALA A 1 198 ? -0.738 4.469 -6.065 1.00 90.00 198 ALA A O 1
ATOM 1579 N N . GLN A 1 199 ? 1.239 5.199 -6.830 1.00 91.94 199 GLN A N 1
ATOM 1580 C CA . GLN A 1 199 ? 1.865 5.233 -5.510 1.00 91.94 199 GLN A CA 1
ATOM 1581 C C . GLN A 1 199 ? 1.187 6.232 -4.562 1.00 91.94 199 GLN A C 1
ATOM 1583 O O . GLN A 1 199 ? 1.077 5.940 -3.370 1.00 91.94 199 GLN A O 1
ATOM 1588 N N . LEU A 1 200 ? 0.720 7.389 -5.042 1.00 91.12 200 LEU A N 1
ATOM 1589 C CA . LEU A 1 200 ? 0.002 8.352 -4.199 1.00 91.12 200 LEU A CA 1
ATOM 1590 C C . LEU A 1 200 ? -1.320 7.767 -3.683 1.00 91.12 200 LEU A C 1
ATOM 1592 O O . LEU A 1 200 ? -1.620 7.900 -2.498 1.00 91.12 200 LEU A O 1
ATOM 1596 N N . LEU A 1 201 ? -2.063 7.050 -4.532 1.00 91.50 201 LEU A N 1
ATOM 1597 C CA . LEU A 1 201 ? -3.295 6.355 -4.140 1.00 91.50 201 LEU A CA 1
ATOM 1598 C C . LEU A 1 201 ? -3.040 5.249 -3.107 1.00 91.50 201 LEU A C 1
ATOM 1600 O O . LEU A 1 201 ? -3.754 5.157 -2.108 1.00 91.50 201 LEU A O 1
ATOM 1604 N N . ILE A 1 202 ? -1.994 4.444 -3.312 1.00 94.19 202 ILE A N 1
ATOM 1605 C CA . ILE A 1 202 ? -1.558 3.434 -2.338 1.00 94.19 202 ILE A CA 1
ATOM 1606 C C . ILE A 1 202 ? -1.215 4.103 -1.001 1.00 94.19 202 ILE A C 1
ATOM 1608 O O . ILE A 1 202 ? -1.675 3.657 0.046 1.00 94.19 202 ILE A O 1
ATOM 1612 N N . SER A 1 203 ? -0.456 5.200 -1.034 1.00 93.19 203 SER A N 1
ATOM 1613 C CA . SER A 1 203 ? -0.035 5.932 0.168 1.00 93.19 203 SER A CA 1
ATOM 1614 C C . SER A 1 203 ? -1.225 6.521 0.932 1.00 93.19 203 SER A C 1
ATOM 1616 O O . SER A 1 203 ? -1.236 6.496 2.162 1.00 93.19 203 SER A O 1
ATOM 1618 N N . LEU A 1 204 ? -2.251 7.006 0.224 1.00 94.12 204 LEU A N 1
ATOM 1619 C CA . LEU A 1 204 ? -3.504 7.430 0.846 1.00 94.12 204 LEU A CA 1
ATOM 1620 C C . LEU A 1 204 ? -4.194 6.252 1.541 1.00 94.12 204 LEU A C 1
ATOM 1622 O O . LEU A 1 204 ? -4.587 6.386 2.695 1.00 94.12 204 LEU A O 1
ATOM 1626 N N . ASN A 1 205 ? -4.303 5.094 0.887 1.00 95.19 205 ASN A N 1
ATOM 1627 C CA . ASN A 1 205 ? -4.898 3.913 1.514 1.00 95.19 205 ASN A CA 1
ATOM 1628 C C . ASN A 1 205 ? -4.133 3.490 2.775 1.00 95.19 205 ASN A C 1
ATOM 1630 O O . ASN A 1 205 ? -4.752 3.223 3.800 1.00 95.19 205 ASN A O 1
ATOM 1634 N N . GLU A 1 206 ? -2.798 3.497 2.743 1.00 95.44 206 GLU A N 1
ATOM 1635 C CA . GLU A 1 206 ? -1.963 3.229 3.921 1.00 95.44 206 GLU A CA 1
ATOM 1636 C C . GLU A 1 206 ? -2.228 4.206 5.072 1.00 95.44 206 GLU A C 1
ATOM 1638 O O . GLU A 1 206 ? -2.319 3.791 6.231 1.00 95.44 206 GLU A O 1
ATOM 1643 N N . TYR A 1 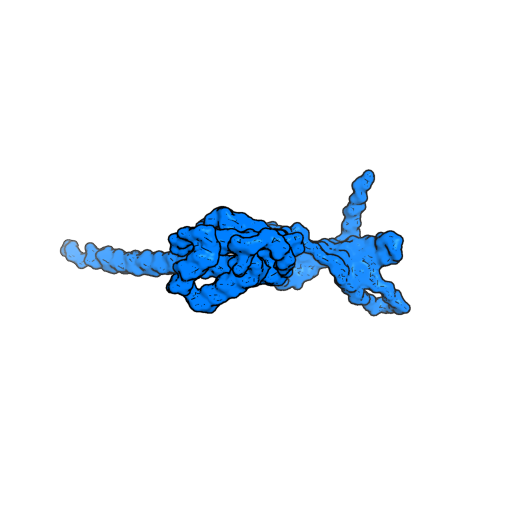207 ? -2.358 5.498 4.763 1.00 95.38 207 TYR A N 1
ATOM 1644 C CA . TYR A 1 207 ? -2.714 6.519 5.744 1.00 95.38 207 TYR A CA 1
ATOM 1645 C C . TYR A 1 207 ? -4.106 6.261 6.339 1.00 95.38 207 TYR A C 1
ATOM 1647 O O . TYR A 1 207 ? -4.260 6.246 7.559 1.00 95.38 207 TYR A O 1
ATOM 1655 N N . LEU A 1 208 ? -5.103 5.971 5.504 1.00 95.88 208 LEU A N 1
ATOM 1656 C CA . LEU A 1 208 ? -6.471 5.710 5.953 1.00 95.88 208 LEU A CA 1
ATOM 1657 C C . LEU A 1 208 ? -6.590 4.407 6.751 1.00 95.88 208 LEU A C 1
ATOM 1659 O O . LEU A 1 208 ? -7.308 4.380 7.747 1.00 95.88 208 LEU A O 1
ATOM 1663 N N . PHE A 1 209 ? -5.840 3.353 6.410 1.00 96.56 209 PHE A N 1
ATOM 1664 C CA . PHE A 1 209 ? -5.745 2.164 7.263 1.00 96.56 209 PHE A CA 1
ATOM 1665 C C . PHE A 1 209 ? -5.261 2.523 8.664 1.00 96.56 209 PHE A C 1
ATOM 1667 O O . PHE A 1 209 ? -5.805 2.041 9.661 1.00 96.56 209 PHE A O 1
ATOM 1674 N N . LYS A 1 210 ? -4.251 3.389 8.750 1.00 94.44 210 LYS A N 1
ATOM 1675 C CA . LYS A 1 210 ? -3.720 3.836 10.030 1.00 94.44 210 LYS A CA 1
ATOM 1676 C C . LYS A 1 210 ? -4.760 4.628 10.822 1.00 94.44 210 LYS A C 1
ATOM 1678 O O . LYS A 1 210 ? -5.032 4.276 11.967 1.00 94.44 210 LYS A O 1
ATOM 1683 N N . GLU A 1 211 ? -5.375 5.635 10.213 1.00 94.75 211 GLU A N 1
ATOM 1684 C CA . GLU A 1 211 ? -6.307 6.524 10.910 1.00 94.75 211 GLU A CA 1
ATOM 1685 C C . GLU A 1 211 ? -7.642 5.864 11.256 1.00 94.75 211 GLU A C 1
ATOM 1687 O O . GLU A 1 211 ? -8.132 5.982 12.382 1.00 94.75 211 GLU A O 1
ATOM 1692 N N . TRP A 1 212 ? -8.245 5.151 10.308 1.00 95.88 212 TRP A N 1
ATOM 1693 C CA . TRP A 1 212 ? -9.568 4.570 10.501 1.00 95.88 212 TRP A CA 1
ATOM 1694 C C . TRP A 1 212 ? -9.488 3.284 11.319 1.00 95.88 212 TRP A C 1
ATOM 1696 O O . TRP A 1 212 ? -10.226 3.117 12.286 1.00 95.88 212 TRP A O 1
ATOM 1706 N N . TYR A 1 213 ? -8.550 2.391 11.022 1.00 95.81 213 TYR A N 1
ATOM 1707 C CA . TYR A 1 213 ? -8.534 1.066 11.640 1.00 95.81 213 TYR A CA 1
ATOM 1708 C C . TYR A 1 213 ? -7.590 0.991 12.844 1.00 95.81 213 TYR A C 1
ATOM 1710 O O . TYR A 1 213 ? -8.030 0.672 13.953 1.00 95.81 213 TYR A O 1
ATOM 1718 N N . ILE A 1 214 ? -6.312 1.322 12.653 1.00 92.69 214 ILE A N 1
ATOM 1719 C CA . ILE A 1 214 ? -5.267 1.100 13.666 1.00 92.69 214 ILE A CA 1
ATOM 1720 C C . ILE A 1 214 ? -5.437 2.040 14.859 1.00 92.69 214 ILE A C 1
ATOM 1722 O O . ILE A 1 214 ? -5.632 1.574 15.983 1.00 92.69 214 ILE A O 1
ATOM 1726 N N . HIS A 1 215 ? -5.453 3.352 14.625 1.00 93.75 215 HIS A N 1
ATOM 1727 C CA . HIS A 1 215 ? -5.590 4.347 15.688 1.00 93.75 215 HIS A CA 1
ATOM 1728 C C . HIS A 1 215 ? -6.910 4.209 16.447 1.00 93.75 215 HIS A C 1
ATOM 1730 O O . HIS A 1 215 ? -6.952 4.397 17.666 1.00 93.75 215 HIS A O 1
ATOM 1736 N N . ARG A 1 216 ? -8.003 3.837 15.764 1.00 92.25 216 ARG A N 1
ATOM 1737 C CA . ARG A 1 216 ? -9.275 3.543 16.435 1.00 92.25 216 ARG A CA 1
ATOM 1738 C C . ARG A 1 216 ? -9.117 2.387 17.416 1.00 92.25 216 ARG A C 1
ATOM 1740 O O . ARG A 1 216 ? -9.525 2.534 18.567 1.00 92.25 216 ARG A O 1
ATOM 1747 N N . GLN A 1 217 ? -8.532 1.274 16.979 1.00 92.00 217 GLN A N 1
ATOM 1748 C CA . GLN A 1 217 ? -8.348 0.088 17.810 1.00 92.00 217 GLN A CA 1
ATOM 1749 C C . GLN A 1 217 ? -7.420 0.370 19.000 1.00 92.00 217 GLN A C 1
ATOM 1751 O O . GLN A 1 217 ? -7.767 0.040 20.135 1.00 92.00 217 GLN A O 1
ATOM 1756 N N . GLU A 1 218 ? -6.286 1.034 18.768 1.00 92.12 218 GLU A N 1
ATOM 1757 C CA . GLU A 1 218 ? -5.339 1.438 19.816 1.00 92.12 218 GLU A CA 1
ATOM 1758 C C . GLU A 1 218 ? -6.006 2.350 20.853 1.00 92.12 218 GLU A C 1
ATOM 1760 O O . GLU A 1 218 ? -5.929 2.096 22.059 1.00 92.12 218 GLU A O 1
ATOM 1765 N N . ARG A 1 219 ? -6.750 3.366 20.397 1.00 93.12 219 ARG A N 1
ATOM 1766 C CA . ARG A 1 219 ? -7.502 4.270 21.274 1.00 93.12 219 ARG A CA 1
ATOM 1767 C C . ARG A 1 219 ? -8.549 3.518 22.093 1.00 93.12 219 ARG A C 1
ATOM 1769 O O . ARG A 1 219 ? -8.655 3.749 23.296 1.00 93.12 219 ARG A O 1
ATOM 1776 N N . THR A 1 220 ? -9.312 2.614 21.479 1.00 92.25 220 THR A N 1
ATOM 1777 C CA . THR A 1 220 ? -10.316 1.803 22.183 1.00 92.25 220 THR A CA 1
ATOM 1778 C C . THR A 1 220 ? -9.675 0.922 23.254 1.00 92.25 220 THR A C 1
ATOM 1780 O O . THR A 1 220 ? -10.179 0.866 24.377 1.00 92.25 220 THR A O 1
ATOM 1783 N N . GLN A 1 221 ? -8.551 0.271 22.949 1.00 92.81 221 GLN A N 1
ATOM 1784 C CA . GLN A 1 221 ? -7.821 -0.558 23.911 1.00 92.81 221 GLN A CA 1
ATOM 1785 C C . GLN A 1 221 ? -7.273 0.269 25.076 1.00 92.81 221 GLN A C 1
ATOM 1787 O O . GLN A 1 221 ? -7.457 -0.113 26.232 1.00 92.81 221 GLN A O 1
ATOM 1792 N N . MET A 1 222 ? -6.670 1.425 24.788 1.00 93.94 222 MET A N 1
ATOM 1793 C CA . MET A 1 222 ? -6.142 2.330 25.809 1.00 93.94 222 MET A CA 1
ATOM 1794 C C . MET A 1 222 ? -7.245 2.826 26.752 1.00 93.94 222 MET A C 1
ATOM 1796 O O . MET A 1 222 ? -7.103 2.738 27.972 1.00 93.94 222 MET A O 1
ATOM 1800 N N . MET A 1 223 ? -8.375 3.292 26.210 1.00 94.50 223 MET A N 1
ATOM 1801 C CA . MET A 1 223 ? -9.501 3.766 27.025 1.00 94.50 223 MET A CA 1
ATOM 1802 C C . MET A 1 223 ? -10.109 2.641 27.867 1.00 94.50 223 MET A C 1
ATOM 1804 O O . MET A 1 223 ? -10.420 2.849 29.043 1.00 94.50 223 MET A O 1
ATOM 1808 N N . LYS A 1 224 ? -10.212 1.428 27.307 1.00 94.56 224 LYS A N 1
ATOM 1809 C CA . LYS A 1 224 ? -10.648 0.245 28.053 1.00 94.56 224 LYS A CA 1
ATOM 1810 C C . LYS A 1 224 ? -9.704 -0.037 29.223 1.00 94.56 224 LYS A C 1
ATOM 1812 O O . LYS A 1 224 ? -10.181 -0.155 30.347 1.00 94.56 224 LYS A O 1
ATOM 1817 N N . ALA A 1 225 ? -8.390 -0.046 28.995 1.00 94.25 225 ALA A N 1
ATOM 1818 C CA . ALA A 1 225 ? -7.396 -0.272 30.044 1.00 94.25 225 ALA A CA 1
ATOM 1819 C C . ALA A 1 225 ? -7.493 0.757 31.185 1.00 94.25 225 ALA A C 1
ATOM 1821 O O . ALA A 1 225 ? -7.497 0.375 32.357 1.00 94.25 225 ALA A O 1
ATOM 1822 N N . ILE A 1 226 ? -7.650 2.046 30.859 1.00 94.00 226 ILE A N 1
ATOM 1823 C CA . ILE A 1 226 ? -7.848 3.114 31.854 1.00 94.00 226 ILE A CA 1
ATOM 1824 C C . ILE A 1 226 ? -9.130 2.875 32.663 1.00 94.00 226 ILE A C 1
ATOM 1826 O O . ILE A 1 226 ? -9.103 2.936 33.894 1.00 94.00 226 ILE A O 1
ATOM 1830 N N . SER A 1 227 ? -10.245 2.575 31.990 1.00 93.38 227 SER A N 1
ATOM 1831 C CA . SER A 1 227 ? -11.536 2.342 32.649 1.00 93.38 227 SER A CA 1
ATOM 1832 C C . SER A 1 227 ? -11.497 1.137 33.596 1.00 93.38 227 SER A C 1
ATOM 1834 O O . SER A 1 227 ? -11.952 1.237 34.736 1.00 93.38 227 SER A O 1
ATOM 1836 N N . THR A 1 228 ? -10.861 0.038 33.174 1.00 94.25 228 THR A N 1
ATOM 1837 C CA . THR A 1 228 ? -10.669 -1.164 33.990 1.00 94.25 228 THR A CA 1
ATOM 1838 C C . THR A 1 228 ? -9.808 -0.855 35.210 1.00 94.25 228 THR A C 1
ATOM 1840 O O . THR A 1 228 ? -10.213 -1.157 36.328 1.00 94.25 228 THR A O 1
ATOM 1843 N N . ALA A 1 229 ? -8.675 -0.165 35.036 1.00 92.62 229 ALA A N 1
ATOM 1844 C CA . ALA A 1 229 ? -7.808 0.213 36.151 1.00 92.62 229 ALA A CA 1
ATOM 1845 C C . ALA A 1 229 ? -8.520 1.121 37.174 1.00 92.62 229 ALA A C 1
ATOM 1847 O O . ALA A 1 229 ? -8.327 0.976 38.385 1.00 92.62 229 ALA A O 1
ATOM 1848 N N . ALA A 1 230 ? -9.362 2.049 36.708 1.00 91.75 230 ALA A N 1
ATOM 1849 C CA . ALA A 1 230 ? -10.165 2.903 37.576 1.00 91.75 230 ALA A CA 1
ATOM 1850 C C . ALA A 1 230 ? -11.232 2.107 38.349 1.00 91.75 230 ALA A C 1
ATOM 1852 O O . ALA A 1 230 ? -11.426 2.352 39.543 1.00 91.75 230 ALA A O 1
ATOM 1853 N N . GLN A 1 231 ? -11.894 1.148 37.696 1.00 90.75 231 GLN A N 1
ATOM 1854 C CA . GLN A 1 231 ? -12.896 0.285 38.320 1.00 90.75 231 GLN A CA 1
ATOM 1855 C C . GLN A 1 231 ? -12.275 -0.619 39.392 1.00 90.75 231 GLN A C 1
ATOM 1857 O O . GLN A 1 231 ? -12.737 -0.600 40.532 1.00 90.75 231 GLN A O 1
ATOM 1862 N N . THR A 1 232 ? -11.162 -1.293 39.088 1.00 90.69 232 THR A N 1
ATOM 1863 C CA . THR A 1 232 ? -10.441 -2.134 40.057 1.00 90.69 232 THR A CA 1
ATOM 1864 C C . THR A 1 232 ? -10.019 -1.340 41.297 1.00 90.69 232 THR A C 1
ATOM 1866 O O . THR A 1 232 ? -10.159 -1.816 42.421 1.00 90.69 232 THR A O 1
ATOM 1869 N N . LYS A 1 233 ? -9.564 -0.087 41.133 1.00 87.06 233 LYS A N 1
ATOM 1870 C CA . LYS A 1 233 ? -9.226 0.786 42.273 1.00 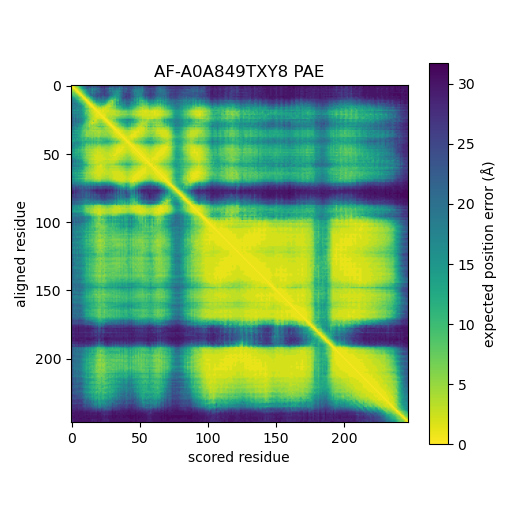87.06 233 LYS A CA 1
ATOM 1871 C C . LYS A 1 233 ? -10.445 1.182 43.112 1.00 87.06 233 LYS A C 1
ATOM 1873 O O . LYS A 1 233 ? -10.316 1.302 44.330 1.00 87.06 233 LYS A O 1
ATOM 1878 N N . LYS A 1 234 ? -11.612 1.409 42.498 1.00 84.38 234 LYS A N 1
ATOM 1879 C CA . LYS A 1 234 ? -12.859 1.698 43.230 1.00 84.38 234 LYS A CA 1
ATOM 1880 C C . LYS A 1 234 ? -13.340 0.476 44.014 1.00 84.38 234 LYS A C 1
ATOM 1882 O O . LYS A 1 234 ? -13.698 0.610 45.179 1.00 84.38 234 LYS A O 1
ATOM 1887 N N . GLU A 1 235 ? -13.294 -0.703 43.405 1.00 81.19 235 GLU A N 1
ATOM 1888 C CA . GLU A 1 235 ? -13.678 -1.968 44.040 1.00 81.19 235 GLU A CA 1
ATOM 1889 C C . GLU A 1 235 ? -12.748 -2.320 45.207 1.00 81.19 235 GLU A C 1
ATOM 1891 O O . GLU A 1 235 ? -13.230 -2.668 46.282 1.00 81.19 235 GLU A O 1
ATOM 1896 N N . ALA A 1 236 ? -11.435 -2.113 45.061 1.00 78.31 236 ALA A N 1
ATOM 1897 C CA . ALA A 1 236 ? -10.472 -2.294 46.149 1.00 78.31 236 ALA A CA 1
ATOM 1898 C C . ALA A 1 236 ? -10.719 -1.335 47.331 1.00 78.31 236 ALA A C 1
ATOM 1900 O O . ALA A 1 236 ? -10.633 -1.746 48.488 1.00 78.31 236 ALA A O 1
ATOM 1901 N N . LYS A 1 237 ? -11.082 -0.070 47.065 1.00 72.69 237 LYS A N 1
ATOM 1902 C CA . LYS A 1 237 ? -11.454 0.888 48.122 1.00 72.69 237 LYS A CA 1
ATOM 1903 C C . LYS A 1 237 ? -12.752 0.492 48.830 1.00 72.69 237 LYS A C 1
ATOM 1905 O O . LYS A 1 237 ? -12.814 0.565 50.051 1.00 72.69 237 LYS A O 1
ATOM 1910 N N . ASN A 1 238 ? -13.757 0.027 48.089 1.00 67.38 238 ASN A N 1
ATOM 1911 C CA . ASN A 1 238 ? -15.036 -0.402 48.661 1.00 67.38 238 ASN A CA 1
ATOM 1912 C C . ASN A 1 238 ? -14.939 -1.751 49.402 1.00 67.38 238 ASN A C 1
ATOM 1914 O O . ASN A 1 238 ? -15.686 -1.977 50.352 1.00 67.38 238 ASN A O 1
ATOM 1918 N N . GLY A 1 239 ? -14.017 -2.634 49.001 1.00 54.97 239 GLY A N 1
ATOM 1919 C CA . GLY A 1 239 ? -13.719 -3.893 49.690 1.00 54.97 239 GLY A CA 1
ATOM 1920 C C . GLY A 1 239 ? -12.920 -3.710 50.986 1.00 54.97 239 GLY A C 1
ATOM 1921 O O . GLY A 1 239 ? -13.157 -4.432 51.949 1.00 54.97 239 GLY A O 1
ATOM 1922 N N . GLY A 1 240 ? -12.033 -2.708 51.046 1.00 50.56 240 GLY A N 1
ATOM 1923 C CA . GLY A 1 240 ? -11.244 -2.379 52.242 1.00 50.56 240 GLY A CA 1
ATOM 1924 C C . GLY A 1 240 ? -12.023 -1.689 53.371 1.00 50.56 240 GLY A C 1
ATOM 1925 O O . GLY A 1 240 ? -11.556 -1.667 54.501 1.00 50.56 240 GLY A O 1
ATOM 1926 N N . LEU A 1 241 ? -13.224 -1.167 53.101 1.00 51.50 241 LEU A N 1
ATOM 1927 C CA . LEU A 1 241 ? -14.097 -0.527 54.099 1.00 51.50 241 LEU A CA 1
ATOM 1928 C C . LEU A 1 241 ? -15.013 -1.515 54.857 1.00 51.50 241 LEU A C 1
ATOM 1930 O O . LEU A 1 241 ? -15.814 -1.082 55.681 1.00 51.50 241 LEU A O 1
ATOM 1934 N N . LYS A 1 242 ? -14.920 -2.831 54.600 1.00 48.69 242 LYS A N 1
ATOM 1935 C CA . LYS A 1 242 ? -15.767 -3.866 55.237 1.00 48.69 242 LYS A CA 1
ATOM 1936 C C . LYS A 1 242 ? -15.098 -4.686 56.354 1.00 48.69 242 LYS A C 1
ATOM 1938 O O . LYS A 1 242 ? -15.708 -5.630 56.845 1.00 48.69 242 LYS A O 1
ATOM 1943 N N . GLN A 1 243 ? -13.890 -4.342 56.790 1.00 51.25 243 GLN A N 1
ATOM 1944 C CA . GLN A 1 243 ? -13.260 -4.917 57.990 1.00 51.25 243 GLN A CA 1
ATOM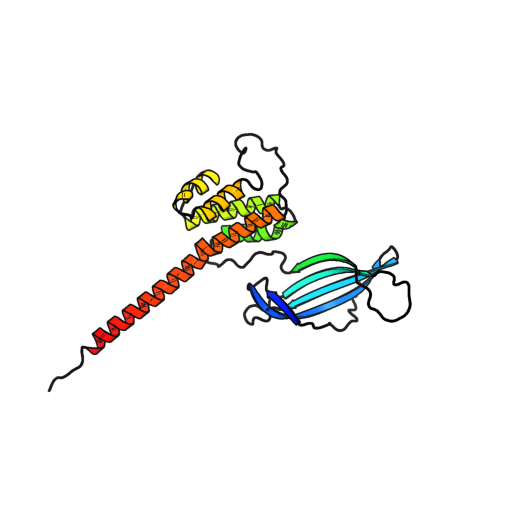 1945 C C . GLN A 1 243 ? -12.678 -3.732 58.769 1.00 51.25 243 GLN A C 1
ATOM 1947 O O . GLN A 1 243 ? -11.802 -3.055 58.247 1.00 51.25 243 GLN A O 1
ATOM 1952 N N . SER A 1 244 ? -13.249 -3.277 59.887 1.00 41.38 244 SER A N 1
ATOM 1953 C CA . SER A 1 244 ? -13.318 -3.890 61.233 1.00 41.38 244 SER A CA 1
ATOM 1954 C C . SER A 1 244 ? -14.034 -2.902 62.200 1.00 41.38 244 SER A C 1
ATOM 1956 O O . SER A 1 244 ? -14.225 -1.760 61.774 1.00 41.38 244 SER A O 1
ATOM 1958 N N . PRO A 1 245 ? -14.324 -3.187 63.496 1.00 48.91 245 PRO A N 1
ATOM 1959 C CA . PRO A 1 245 ? -14.158 -4.422 64.278 1.00 48.91 245 PRO A CA 1
ATOM 1960 C C . PRO A 1 245 ? -15.449 -4.858 65.023 1.00 48.91 245 PRO A C 1
ATOM 1962 O O . PRO A 1 245 ? -16.276 -4.031 65.399 1.00 48.91 245 PRO A O 1
ATOM 1965 N N . SER A 1 246 ? -15.595 -6.148 65.327 1.00 41.06 246 SER A N 1
ATOM 1966 C CA . SER A 1 246 ? -16.517 -6.613 66.375 1.00 41.06 246 SER A CA 1
ATOM 1967 C C . SER A 1 246 ? -15.709 -7.322 67.457 1.00 41.06 246 SER A C 1
ATOM 1969 O O . SER A 1 246 ? -15.207 -8.415 67.210 1.00 41.06 246 SER A O 1
ATOM 1971 N N . THR A 1 247 ? -15.565 -6.579 68.558 1.00 43.16 247 THR A N 1
ATOM 1972 C CA . THR A 1 247 ? -15.498 -6.954 69.985 1.00 43.16 247 THR A CA 1
ATOM 1973 C C . THR A 1 247 ? -14.685 -8.175 70.399 1.00 43.16 247 THR A C 1
ATOM 1975 O O . THR A 1 247 ? -15.059 -9.307 70.033 1.00 43.16 247 THR A O 1
#

pLDDT: mean 78.9, std 19.32, range [22.3, 97.56]

Radius of gyration: 27.11 Å; Cα contacts (8 Å, |Δi|>4): 317; chains: 1; bounding box: 72×48×97 Å

Mean predicted aligned error: 12.55 Å

Sequence (247 aa):
MTPNFILSQYPISRSISYTCPFCNRGGLTTYVTHRTPFKSVTNERKILEVAVVECPNPGCHEFAIRAKLLRQKKSRSDRTQHEPTETGESWVLRPRSTAKQVPNYVPEAIRRDYEEACLIRDLSPKASATLSRRCLQGMIRDFHDVKKGRLIDEINAIKEKVDPITWNAIDGLRTIGNIGAHMEKDVNLLIDVEANEAQLLISLNEYLFKEWYIHRQERTQMMKAISTAAQTKKEAKNGGLKQSPST